Protein AF-B9TCG7-F1 (afdb_monomer_lite)

Structure (mmCIF, N/CA/C/O backbone):
data_AF-B9TCG7-F1
#
_entry.id   AF-B9TCG7-F1
#
loop_
_atom_site.group_PDB
_atom_site.id
_atom_site.type_symbol
_atom_site.label_atom_id
_atom_site.label_alt_id
_atom_site.label_comp_id
_atom_site.label_asym_id
_atom_site.label_entity_id
_atom_site.label_seq_id
_atom_site.pdbx_PDB_ins_code
_atom_site.Cartn_x
_atom_site.Cartn_y
_atom_site.Cartn_z
_atom_site.occupancy
_atom_site.B_iso_or_equiv
_atom_site.auth_seq_id
_atom_site.auth_comp_id
_atom_site.auth_asym_id
_atom_site.auth_atom_id
_atom_site.pdbx_PDB_model_num
ATOM 1 N N . MET A 1 1 ? 40.226 13.764 -25.335 1.00 36.69 1 MET A N 1
ATOM 2 C CA . MET A 1 1 ? 38.954 13.123 -24.939 1.00 36.69 1 MET A CA 1
ATOM 3 C C . MET A 1 1 ? 39.171 11.629 -25.043 1.00 36.69 1 MET A C 1
ATOM 5 O O . MET A 1 1 ? 39.605 11.192 -26.100 1.00 36.69 1 MET A O 1
ATOM 9 N N . GLY A 1 2 ? 39.036 10.888 -23.942 1.00 45.59 2 GLY A N 1
ATOM 10 C CA . GLY A 1 2 ? 39.293 9.447 -23.941 1.00 45.59 2 GLY A CA 1
ATOM 11 C C . GLY A 1 2 ? 38.311 8.751 -24.873 1.00 45.59 2 GLY A C 1
ATOM 12 O O . GLY A 1 2 ? 37.105 8.912 -24.714 1.00 45.59 2 GLY A O 1
ATOM 13 N N . ALA A 1 3 ? 38.822 8.046 -25.877 1.00 58.94 3 ALA A N 1
ATOM 14 C CA . ALA A 1 3 ? 37.986 7.180 -26.687 1.00 58.94 3 ALA A CA 1
ATOM 15 C C . ALA A 1 3 ? 37.602 5.974 -25.823 1.00 58.94 3 ALA A C 1
ATOM 17 O O . ALA A 1 3 ? 38.483 5.337 -25.252 1.00 58.94 3 ALA A O 1
ATOM 18 N N . ASP A 1 4 ? 36.319 5.614 -25.766 1.00 70.12 4 ASP A N 1
ATOM 19 C CA . ASP A 1 4 ? 35.874 4.343 -25.165 1.00 70.12 4 ASP A CA 1
ATOM 20 C C . ASP A 1 4 ? 36.193 3.144 -26.088 1.00 70.12 4 ASP A C 1
ATOM 22 O O . ASP A 1 4 ? 35.459 2.159 -26.170 1.00 70.12 4 ASP A O 1
ATOM 26 N N . ALA A 1 5 ? 37.281 3.260 -26.845 1.00 70.44 5 ALA A N 1
ATOM 27 C CA . ALA A 1 5 ? 37.768 2.292 -27.799 1.00 70.44 5 ALA A CA 1
ATOM 28 C C . ALA A 1 5 ? 39.286 2.182 -27.646 1.00 70.44 5 ALA A C 1
ATOM 30 O O . ALA A 1 5 ? 40.015 3.143 -27.892 1.00 70.44 5 ALA A O 1
ATOM 31 N N . ASP A 1 6 ? 39.751 0.995 -27.267 1.00 78.50 6 ASP A N 1
ATOM 32 C CA . ASP A 1 6 ? 41.175 0.690 -27.166 1.00 78.50 6 ASP A CA 1
ATOM 33 C C . ASP A 1 6 ? 41.650 0.120 -28.510 1.00 78.50 6 ASP A C 1
ATOM 35 O O . ASP A 1 6 ? 41.072 -0.845 -29.014 1.00 78.50 6 ASP A O 1
ATOM 39 N N . LEU A 1 7 ? 42.697 0.691 -29.111 1.00 78.25 7 LEU A N 1
ATOM 40 C CA . LEU A 1 7 ? 43.339 0.089 -30.283 1.00 78.25 7 LEU A CA 1
ATOM 41 C C . LEU A 1 7 ? 44.056 -1.196 -29.843 1.00 78.25 7 LEU A C 1
ATOM 43 O O . LEU A 1 7 ? 44.957 -1.152 -29.009 1.00 78.25 7 LEU A O 1
ATOM 47 N N . ILE A 1 8 ? 43.654 -2.336 -30.401 1.00 82.56 8 ILE A N 1
ATOM 48 C CA . ILE A 1 8 ? 44.236 -3.649 -30.103 1.00 82.56 8 ILE A CA 1
ATOM 49 C C . ILE A 1 8 ? 45.458 -3.901 -30.986 1.00 82.56 8 ILE A C 1
ATOM 51 O O . ILE A 1 8 ? 46.502 -4.329 -30.500 1.00 82.56 8 ILE A O 1
ATOM 55 N N . SER A 1 9 ? 45.321 -3.673 -32.294 1.00 80.69 9 SER A N 1
ATOM 56 C CA . SER A 1 9 ? 46.378 -3.954 -33.264 1.00 80.69 9 SER A CA 1
ATOM 57 C C . SER A 1 9 ? 46.189 -3.173 -34.558 1.00 80.69 9 SER A C 1
ATOM 59 O O . SER A 1 9 ? 45.071 -2.816 -34.939 1.00 80.69 9 SER A O 1
ATOM 61 N N . THR A 1 10 ? 47.299 -2.958 -35.254 1.00 82.69 10 THR A N 1
ATOM 62 C CA . THR A 1 10 ? 47.350 -2.399 -36.604 1.00 82.69 10 THR A CA 1
ATOM 63 C C . THR A 1 10 ? 48.025 -3.410 -37.518 1.00 82.69 10 THR A C 1
ATOM 65 O O . THR A 1 10 ? 49.128 -3.867 -37.222 1.00 82.69 10 THR A O 1
ATOM 68 N N . GLU A 1 11 ? 47.361 -3.782 -38.603 1.00 83.94 11 GLU A N 1
ATOM 69 C CA . GLU A 1 11 ? 47.900 -4.686 -39.614 1.00 83.94 11 GLU A CA 1
ATOM 70 C C . GLU A 1 11 ? 48.042 -3.914 -40.926 1.00 83.94 11 GLU A C 1
ATOM 72 O O . GLU A 1 11 ? 47.048 -3.545 -41.555 1.00 83.94 11 GLU A O 1
ATOM 77 N N . ASP A 1 12 ? 49.282 -3.653 -41.330 1.00 78.62 12 ASP A N 1
ATOM 78 C CA . ASP A 1 12 ? 49.573 -3.014 -42.608 1.00 78.62 12 ASP A CA 1
ATOM 79 C C . ASP A 1 12 ? 49.609 -4.075 -43.706 1.00 78.62 12 ASP A C 1
ATOM 81 O O . ASP A 1 12 ? 50.508 -4.914 -43.781 1.00 78.62 12 ASP A O 1
ATOM 85 N N . THR A 1 13 ? 48.611 -4.036 -44.582 1.00 74.56 13 THR A N 1
ATOM 86 C CA . THR A 1 13 ? 48.641 -4.772 -45.846 1.00 74.56 13 THR A CA 1
ATOM 87 C C . THR A 1 13 ? 49.234 -3.886 -46.937 1.00 74.56 13 THR A C 1
ATOM 89 O O . THR A 1 13 ? 49.213 -2.661 -46.844 1.00 74.56 13 THR A O 1
ATOM 92 N N . SER A 1 14 ? 49.730 -4.493 -48.016 1.00 72.75 14 SER A N 1
ATOM 93 C CA . SER A 1 14 ? 50.391 -3.800 -49.135 1.00 72.75 14 SER A CA 1
ATOM 94 C C . SER A 1 14 ? 49.559 -2.695 -49.807 1.00 72.75 14 SER A C 1
ATOM 96 O O . SER A 1 14 ? 50.115 -1.907 -50.569 1.00 72.75 14 SER A O 1
ATOM 98 N N . GLN A 1 15 ? 48.250 -2.621 -49.538 1.00 74.56 15 GLN A N 1
ATOM 99 C CA . GLN A 1 15 ? 47.359 -1.580 -50.059 1.00 74.56 15 GLN A CA 1
ATOM 100 C C . GLN A 1 15 ? 46.523 -0.848 -48.995 1.00 74.56 15 GLN A C 1
ATOM 102 O O . GLN A 1 15 ? 45.921 0.172 -49.328 1.00 74.56 15 GLN A O 1
ATOM 107 N N . GLN A 1 16 ? 46.436 -1.337 -47.750 1.00 76.88 16 GLN A N 1
ATOM 108 C CA . GLN A 1 16 ? 45.542 -0.783 -46.719 1.00 76.88 16 GLN A CA 1
ATOM 109 C C . GLN A 1 16 ? 46.068 -1.027 -45.298 1.00 76.88 16 GLN A C 1
ATOM 111 O O . GLN A 1 16 ? 46.581 -2.104 -45.002 1.00 76.88 16 GLN A O 1
ATOM 116 N N . ALA A 1 17 ? 45.844 -0.071 -44.396 1.00 74.31 17 ALA A N 1
ATOM 117 C CA . ALA A 1 17 ? 46.024 -0.271 -42.960 1.00 74.31 17 ALA A CA 1
ATOM 118 C C . ALA A 1 17 ? 44.713 -0.774 -42.341 1.00 74.31 17 ALA A C 1
ATOM 120 O O . ALA A 1 17 ? 43.673 -0.116 -42.440 1.00 74.31 17 ALA A O 1
ATOM 121 N N . ARG A 1 18 ? 44.746 -1.942 -41.697 1.00 74.62 18 ARG A N 1
ATOM 122 C CA . ARG A 1 18 ? 43.617 -2.492 -40.945 1.00 74.62 18 ARG A CA 1
ATOM 123 C C . ARG A 1 18 ? 43.795 -2.169 -39.465 1.00 74.62 18 ARG A C 1
ATOM 125 O O . ARG A 1 18 ? 44.786 -2.550 -38.850 1.00 74.62 18 ARG A O 1
ATOM 132 N N . LEU A 1 19 ? 42.813 -1.484 -38.885 1.00 75.94 19 LEU A N 1
ATOM 133 C CA . LEU A 1 19 ? 42.810 -1.088 -37.476 1.00 75.94 19 LEU A CA 1
ATOM 134 C C . LEU A 1 19 ? 41.817 -1.953 -36.694 1.00 75.94 19 LEU A C 1
ATOM 136 O O . LEU A 1 19 ? 40.651 -2.059 -37.076 1.00 75.94 19 LEU A O 1
ATOM 140 N N . HIS A 1 20 ? 42.269 -2.567 -35.603 1.00 72.81 20 HIS A N 1
ATOM 141 C CA . HIS A 1 20 ? 41.438 -3.394 -34.730 1.00 72.81 20 HIS A CA 1
ATOM 142 C C . HIS A 1 20 ? 41.177 -2.645 -33.428 1.00 72.81 20 HIS A C 1
ATOM 144 O O . HIS A 1 20 ? 42.119 -2.327 -32.708 1.00 72.81 20 HIS A O 1
ATOM 150 N N . TYR A 1 21 ? 39.910 -2.407 -33.096 1.00 74.38 21 TYR A N 1
ATOM 151 C CA . TYR A 1 21 ? 39.516 -1.702 -31.876 1.00 74.38 21 TYR A CA 1
ATOM 152 C C . TYR A 1 21 ? 38.675 -2.589 -30.958 1.00 74.38 21 TYR A C 1
ATOM 154 O O . TYR A 1 21 ? 37.801 -3.323 -31.419 1.00 74.38 21 TYR A O 1
ATOM 162 N N . HIS A 1 22 ? 38.899 -2.472 -29.650 1.00 73.06 22 HIS A N 1
ATOM 163 C CA . HIS A 1 22 ? 37.997 -2.959 -28.614 1.00 73.06 22 HIS A CA 1
ATOM 164 C C . HIS A 1 22 ? 37.128 -1.798 -28.146 1.00 73.06 22 HIS A C 1
ATOM 166 O O . HIS A 1 22 ? 37.574 -0.971 -27.354 1.00 73.06 22 HIS A O 1
ATOM 172 N N . VAL A 1 23 ? 35.885 -1.739 -28.615 1.00 73.00 23 VAL A N 1
ATOM 173 C CA . VAL A 1 23 ? 34.922 -0.741 -28.139 1.00 73.00 23 VAL A CA 1
ATOM 174 C C . VAL A 1 23 ? 34.274 -1.245 -26.854 1.00 73.00 23 VAL A C 1
ATOM 176 O O . VAL A 1 23 ? 33.732 -2.349 -26.824 1.00 73.00 23 VAL A O 1
ATOM 179 N N . LYS A 1 24 ? 34.323 -0.439 -25.796 1.00 70.12 24 LYS A N 1
ATOM 180 C CA . LYS A 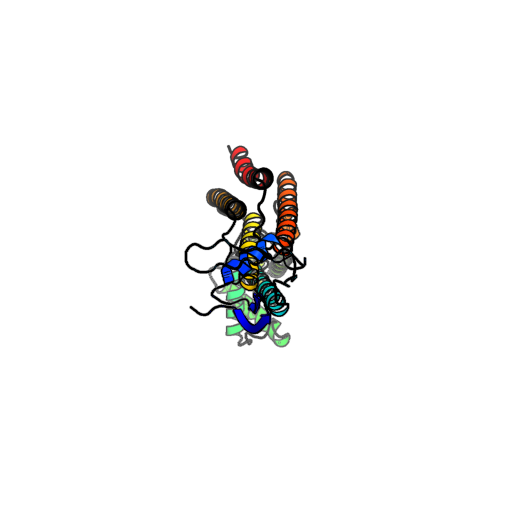1 24 ? 33.656 -0.704 -24.519 1.00 70.12 24 LYS A CA 1
ATOM 181 C C . LYS A 1 24 ? 32.566 0.338 -24.298 1.00 70.12 24 LYS A C 1
ATOM 183 O O . LYS A 1 24 ? 32.634 1.448 -24.817 1.00 70.12 24 LYS A O 1
ATOM 188 N N . ALA A 1 25 ? 31.552 -0.014 -23.517 1.00 69.25 25 ALA A N 1
ATOM 189 C CA . ALA A 1 25 ? 30.632 0.989 -23.002 1.00 69.25 25 ALA A CA 1
ATOM 190 C C . ALA A 1 25 ? 31.359 1.825 -21.944 1.00 69.25 25 ALA A C 1
ATOM 192 O O . ALA A 1 25 ? 31.769 1.299 -20.910 1.00 69.25 25 ALA A O 1
ATOM 193 N N . GLY A 1 26 ? 31.534 3.111 -22.227 1.00 68.94 26 GLY A N 1
ATOM 194 C CA . GLY A 1 26 ? 32.122 4.081 -21.313 1.00 68.94 26 GLY A CA 1
ATOM 195 C C . GLY A 1 26 ? 31.370 5.414 -21.348 1.00 68.94 26 GLY A C 1
ATOM 196 O O . GLY A 1 26 ? 30.364 5.539 -22.054 1.00 68.94 26 GLY A O 1
ATOM 197 N N . PRO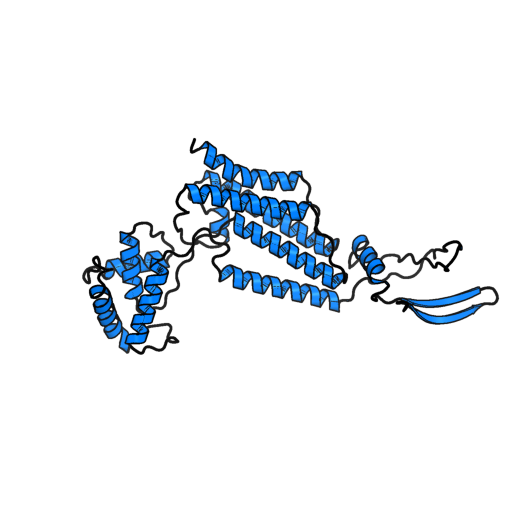 A 1 27 ? 31.820 6.416 -20.575 1.00 71.00 27 PRO A N 1
ATOM 198 C CA . PRO A 1 27 ? 31.113 7.689 -20.437 1.00 71.00 27 PRO A CA 1
ATOM 199 C C . PRO A 1 27 ? 30.954 8.465 -21.754 1.00 71.00 27 PRO A C 1
ATOM 201 O O . PRO A 1 27 ? 29.988 9.204 -21.917 1.00 71.00 27 PRO A O 1
ATOM 204 N N . SER A 1 28 ? 31.877 8.300 -22.707 1.00 70.31 28 SER A N 1
ATOM 205 C CA . SER A 1 28 ? 31.887 9.046 -23.977 1.00 70.31 28 SER A CA 1
ATOM 206 C C . SER A 1 28 ? 30.988 8.417 -25.054 1.00 70.31 28 SER A C 1
ATOM 208 O O . SER A 1 28 ? 30.591 9.084 -26.005 1.00 70.31 28 SER A O 1
ATOM 210 N N . SER A 1 29 ? 30.660 7.133 -24.912 1.00 70.12 29 SER A N 1
ATOM 211 C CA . SER A 1 29 ? 29.861 6.313 -25.833 1.00 70.12 29 SER A CA 1
ATOM 212 C C . SER A 1 29 ? 28.496 5.934 -25.256 1.00 70.12 29 SER A C 1
ATOM 214 O O . SER A 1 29 ? 27.691 5.290 -25.929 1.00 70.12 29 SER A O 1
ATOM 216 N N . GLN A 1 30 ? 28.210 6.351 -24.022 1.00 69.12 30 GLN A N 1
ATOM 217 C CA . GLN A 1 30 ? 27.019 5.986 -23.262 1.00 69.12 30 GLN A CA 1
ATOM 218 C C . GLN A 1 30 ? 25.712 6.228 -24.031 1.00 69.12 30 GLN A C 1
ATOM 220 O O . GLN A 1 30 ? 24.867 5.339 -24.107 1.00 69.12 30 GLN A O 1
ATOM 225 N N . THR A 1 31 ? 25.567 7.390 -24.671 1.00 67.50 31 THR A N 1
ATOM 226 C CA . THR A 1 31 ? 24.372 7.746 -25.455 1.00 67.50 31 THR A CA 1
ATOM 227 C C . THR A 1 31 ? 24.184 6.851 -26.683 1.00 67.50 31 THR A C 1
ATOM 229 O O . THR A 1 31 ? 23.056 6.503 -27.037 1.00 67.50 31 THR A O 1
ATOM 232 N N . LEU A 1 32 ? 25.282 6.446 -27.330 1.00 70.31 32 LEU A N 1
ATOM 233 C CA . LEU A 1 32 ? 25.243 5.542 -28.480 1.00 70.31 32 LEU A CA 1
ATOM 234 C C . LEU A 1 32 ? 24.777 4.149 -28.052 1.00 70.31 32 LEU A C 1
ATOM 236 O O . LEU A 1 32 ? 23.898 3.569 -28.689 1.00 70.31 32 LEU A O 1
ATOM 240 N N . TRP A 1 33 ? 25.302 3.652 -26.932 1.00 71.75 33 TRP A N 1
ATOM 241 C CA . TRP A 1 33 ? 24.861 2.387 -26.359 1.00 71.75 33 TRP A CA 1
ATOM 242 C C . TRP A 1 33 ? 23.389 2.450 -25.938 1.00 71.75 33 TRP A C 1
ATOM 244 O O . TRP A 1 33 ? 22.617 1.600 -26.374 1.00 71.75 33 TRP A O 1
ATOM 254 N N . ALA A 1 34 ? 22.967 3.493 -25.209 1.00 69.06 34 ALA A N 1
ATOM 255 C CA . ALA A 1 34 ? 21.569 3.749 -24.827 1.00 69.06 34 ALA A CA 1
ATOM 256 C C . ALA A 1 34 ? 20.594 3.665 -26.021 1.00 69.06 34 ALA A C 1
ATOM 258 O O . ALA A 1 34 ? 19.529 3.055 -25.917 1.00 69.06 34 ALA A O 1
ATOM 259 N N . SER A 1 35 ? 20.975 4.233 -27.170 1.00 70.62 35 SER A N 1
ATOM 260 C CA . SER A 1 35 ? 20.188 4.190 -28.411 1.00 70.62 35 SER A CA 1
ATOM 261 C C . SER A 1 35 ? 20.040 2.772 -28.985 1.00 70.62 35 SER A C 1
ATOM 263 O O . SER A 1 35 ? 18.944 2.367 -29.388 1.00 70.62 35 SER A O 1
ATOM 265 N N . LEU A 1 36 ? 21.121 1.984 -28.971 1.00 71.25 36 LEU A N 1
ATOM 266 C CA . LEU A 1 36 ? 21.101 0.589 -29.421 1.00 71.25 36 LEU A CA 1
ATOM 267 C C . LEU A 1 36 ? 20.203 -0.274 -28.532 1.00 71.25 36 LEU A C 1
ATOM 269 O O . LEU A 1 36 ? 19.369 -1.013 -29.047 1.00 71.25 36 LEU A O 1
ATOM 273 N N . TYR A 1 37 ? 20.300 -0.141 -27.206 1.00 70.88 37 TYR A N 1
ATOM 274 C CA . TYR A 1 37 ? 19.445 -0.932 -26.318 1.00 70.88 37 TYR A CA 1
ATOM 275 C C . TYR A 1 37 ? 17.947 -0.635 -26.533 1.00 70.88 37 TYR A C 1
ATOM 277 O O . TYR A 1 37 ? 17.141 -1.563 -26.537 1.00 70.88 37 TYR A O 1
ATOM 285 N N . ARG A 1 38 ? 17.566 0.635 -26.756 1.00 67.81 38 ARG A N 1
ATOM 286 C CA . ARG A 1 38 ? 16.160 1.031 -26.990 1.00 67.81 38 ARG A CA 1
ATOM 287 C C . ARG A 1 38 ? 15.571 0.458 -28.276 1.00 67.81 38 ARG A C 1
ATOM 289 O O . ARG A 1 38 ? 14.370 0.228 -28.342 1.00 67.81 38 ARG A O 1
ATOM 296 N N . THR A 1 39 ? 16.390 0.291 -29.310 1.00 69.12 39 THR A N 1
ATOM 297 C CA . THR A 1 39 ? 15.925 -0.165 -30.630 1.00 69.12 39 THR A CA 1
ATOM 298 C C . THR A 1 39 ? 15.866 -1.685 -30.732 1.00 69.12 39 THR A C 1
ATOM 300 O O . THR A 1 39 ? 15.008 -2.218 -31.432 1.00 69.12 39 THR A O 1
ATOM 303 N N . VAL A 1 40 ? 16.751 -2.376 -30.016 1.00 65.88 40 VAL A N 1
ATOM 304 C CA . VAL A 1 40 ? 16.995 -3.814 -30.183 1.00 65.88 40 VAL A CA 1
ATOM 305 C C . VAL A 1 40 ? 16.451 -4.665 -29.027 1.00 65.88 40 VAL A C 1
ATOM 307 O O . VAL A 1 40 ? 16.058 -5.819 -29.229 1.00 65.88 40 VAL A O 1
ATOM 310 N N . GLY A 1 41 ? 16.413 -4.113 -27.811 1.00 64.75 41 GLY A N 1
ATOM 311 C CA . GLY A 1 41 ? 16.163 -4.867 -26.581 1.00 64.75 41 GLY A CA 1
ATOM 312 C C . GLY A 1 41 ? 17.391 -5.654 -26.091 1.00 64.75 41 GLY A C 1
ATOM 313 O O . GLY A 1 41 ? 18.482 -5.557 -26.646 1.00 64.75 41 GLY A O 1
ATOM 314 N N . LEU A 1 42 ? 17.226 -6.435 -25.013 1.00 64.62 42 LEU A N 1
ATOM 315 C CA . LEU A 1 42 ? 18.343 -7.112 -24.319 1.00 64.62 42 LEU A CA 1
ATOM 316 C C . LEU A 1 42 ? 18.781 -8.449 -24.927 1.00 64.62 42 LEU A C 1
ATOM 318 O O . LEU A 1 42 ? 19.898 -8.896 -24.688 1.00 64.62 42 LEU A O 1
ATOM 322 N N . VAL A 1 43 ? 17.874 -9.141 -25.617 1.00 59.34 43 VAL A N 1
ATOM 323 C CA . VAL A 1 43 ? 18.008 -10.592 -25.852 1.00 59.34 43 VAL A CA 1
ATOM 324 C C . VAL A 1 43 ? 18.318 -10.922 -27.310 1.00 59.34 43 VAL A C 1
ATOM 326 O O . VAL A 1 43 ? 18.847 -11.993 -27.602 1.00 59.34 43 VAL A O 1
ATOM 329 N N . LYS A 1 44 ? 17.995 -10.022 -28.243 1.00 62.97 44 LYS A N 1
ATOM 330 C CA . LYS A 1 44 ? 18.187 -10.270 -29.672 1.00 62.97 44 LYS A CA 1
ATOM 331 C C . LYS A 1 44 ? 19.579 -9.800 -30.097 1.00 62.97 44 LYS A C 1
ATOM 333 O O . LYS A 1 44 ? 19.880 -8.620 -29.937 1.00 62.97 44 LYS A O 1
ATOM 338 N N . PRO A 1 45 ? 20.429 -10.690 -30.638 1.00 62.81 45 PRO A N 1
ATOM 339 C CA . PRO A 1 45 ? 21.661 -10.267 -31.282 1.00 62.81 45 PRO A CA 1
ATOM 340 C C . PRO A 1 45 ? 21.305 -9.385 -32.479 1.00 62.81 45 PRO A C 1
ATOM 342 O O . PRO A 1 45 ? 20.549 -9.819 -33.346 1.00 62.81 45 PRO A O 1
ATOM 345 N N . GLU A 1 46 ? 21.858 -8.179 -32.539 1.00 62.72 46 GLU A N 1
ATOM 346 C CA . GLU A 1 46 ? 21.670 -7.285 -33.682 1.00 62.72 46 GLU A CA 1
ATOM 347 C C . GLU A 1 46 ? 22.980 -6.934 -34.357 1.00 62.72 46 GLU A C 1
ATOM 349 O O . GLU A 1 46 ? 24.052 -6.907 -33.741 1.00 62.72 46 GLU A O 1
ATOM 354 N N . ALA A 1 47 ? 22.867 -6.667 -35.655 1.00 63.47 47 ALA A N 1
ATOM 355 C CA . ALA A 1 47 ? 23.993 -6.257 -36.468 1.00 63.47 47 ALA A CA 1
ATOM 356 C C . ALA A 1 47 ? 24.390 -4.826 -36.094 1.00 63.47 47 ALA A C 1
ATOM 358 O O . ALA A 1 47 ? 23.712 -3.858 -36.448 1.00 63.47 47 ALA A O 1
ATOM 359 N N . LEU A 1 48 ? 25.518 -4.680 -35.398 1.00 63.41 48 LEU A N 1
ATOM 360 C CA . LEU A 1 48 ? 26.057 -3.364 -35.095 1.00 63.41 48 LEU A CA 1
ATOM 361 C C . LEU A 1 48 ? 26.623 -2.741 -36.376 1.00 63.41 48 LEU A C 1
ATOM 363 O O . LEU A 1 48 ? 27.622 -3.209 -36.927 1.00 63.41 48 LEU A O 1
ATOM 367 N N . ARG A 1 49 ? 26.006 -1.650 -36.837 1.00 63.03 49 ARG A N 1
ATOM 368 C CA . ARG A 1 49 ? 26.556 -0.828 -37.920 1.00 63.03 49 ARG A CA 1
ATOM 369 C C . ARG A 1 49 ? 27.488 0.214 -37.323 1.00 63.03 49 ARG A C 1
ATOM 371 O O . ARG A 1 49 ? 27.036 1.202 -36.753 1.00 63.03 49 ARG A O 1
ATOM 378 N N . VAL A 1 50 ? 28.789 -0.014 -37.455 1.00 60.88 50 VAL A N 1
ATOM 379 C CA . VAL A 1 50 ? 29.813 0.950 -37.046 1.00 60.88 50 VAL A CA 1
ATOM 380 C C . VAL A 1 50 ? 30.236 1.759 -38.269 1.00 60.88 50 VAL A C 1
ATOM 382 O O . VAL A 1 50 ? 30.568 1.193 -39.312 1.00 60.88 50 VAL A O 1
ATOM 385 N N . GLY A 1 51 ? 30.195 3.084 -38.144 1.00 58.16 51 GLY A N 1
ATOM 386 C CA . GLY A 1 51 ? 30.780 4.012 -39.106 1.00 58.16 51 GLY A CA 1
ATOM 387 C C . GLY A 1 51 ? 32.057 4.609 -38.531 1.00 58.16 51 GLY A C 1
ATOM 388 O O . GLY A 1 51 ? 32.094 4.962 -37.353 1.00 58.16 51 GLY A O 1
ATOM 389 N N . LEU A 1 52 ? 33.096 4.724 -39.355 1.00 59.84 52 LEU A N 1
ATOM 390 C CA . LEU A 1 52 ? 34.305 5.469 -39.009 1.00 59.84 52 LEU A CA 1
ATOM 391 C C . LEU A 1 52 ? 34.244 6.830 -39.703 1.00 59.84 52 LEU A C 1
ATOM 393 O O . LEU A 1 52 ? 34.037 6.906 -40.917 1.00 59.84 52 LEU A O 1
ATOM 397 N N . GLY A 1 53 ? 34.388 7.895 -38.920 1.00 55.88 53 GLY A N 1
ATOM 398 C CA . GLY A 1 53 ? 34.531 9.261 -39.409 1.00 55.88 53 GLY A CA 1
ATOM 399 C C . GLY A 1 53 ? 35.897 9.804 -39.010 1.00 55.88 53 GLY A C 1
ATOM 400 O O . GLY A 1 53 ? 36.315 9.627 -37.867 1.00 55.88 53 GLY A O 1
ATOM 401 N N . TRP A 1 54 ? 36.587 10.455 -39.944 1.00 58.97 54 TRP A N 1
ATOM 402 C CA . TRP A 1 54 ? 37.772 11.256 -39.646 1.00 58.97 54 TRP A CA 1
ATOM 403 C C . TRP A 1 54 ? 37.346 12.712 -39.509 1.00 58.97 54 TRP A C 1
ATOM 405 O O . TRP A 1 54 ? 36.524 13.195 -40.291 1.00 58.97 54 TRP A O 1
ATOM 415 N N . ASP A 1 55 ? 37.874 13.391 -38.494 1.00 50.47 55 ASP A N 1
ATOM 416 C CA . ASP A 1 55 ? 37.569 14.797 -38.268 1.00 50.47 55 ASP A CA 1
ATOM 417 C C . ASP A 1 55 ? 38.058 15.639 -39.462 1.00 50.47 55 ASP A C 1
ATOM 419 O O . ASP A 1 55 ? 39.177 15.462 -39.946 1.00 50.47 55 ASP A O 1
ATOM 423 N N . ALA A 1 56 ? 37.173 16.527 -39.916 1.00 46.03 56 ALA A N 1
ATOM 424 C CA . ALA A 1 56 ? 37.218 17.369 -41.113 1.00 46.03 56 ALA A CA 1
ATOM 425 C C . ALA A 1 56 ? 37.010 16.685 -42.498 1.00 46.03 56 ALA A C 1
ATOM 427 O O . ALA A 1 56 ? 37.935 16.232 -43.165 1.00 46.03 56 ALA A O 1
ATOM 428 N N . ILE A 1 57 ? 35.772 16.797 -43.012 1.00 47.62 57 ILE A N 1
ATOM 429 C CA . ILE A 1 57 ? 35.402 16.868 -44.453 1.00 47.62 57 ILE A CA 1
ATOM 430 C C . ILE A 1 57 ? 35.404 15.530 -45.250 1.00 47.62 57 ILE A C 1
ATOM 432 O O . ILE A 1 57 ? 35.060 15.508 -46.430 1.00 47.62 57 ILE A O 1
ATOM 436 N N . GLY A 1 58 ? 35.694 14.381 -44.634 1.00 47.09 58 GLY A N 1
ATOM 437 C CA . GLY A 1 58 ? 35.742 13.080 -45.331 1.00 47.09 58 GLY A CA 1
ATOM 438 C C . GLY A 1 58 ? 34.418 12.296 -45.415 1.00 47.09 58 GLY A C 1
ATOM 439 O O . GLY A 1 58 ? 33.585 12.362 -44.513 1.00 47.09 58 GLY A O 1
ATOM 440 N N . GLN A 1 59 ? 34.253 11.500 -46.485 1.00 47.62 59 GLN A N 1
ATOM 441 C CA . GLN A 1 59 ? 33.157 10.529 -46.645 1.00 47.62 59 GLN A CA 1
ATOM 442 C C . GLN A 1 59 ? 33.152 9.501 -45.500 1.00 47.62 59 GLN A C 1
ATOM 444 O O . GLN A 1 59 ? 34.180 8.904 -45.183 1.00 47.62 59 GLN A O 1
ATOM 449 N N . THR A 1 60 ? 31.982 9.260 -44.908 1.00 49.62 60 THR A N 1
ATOM 450 C CA . THR A 1 60 ? 31.768 8.188 -43.932 1.00 49.62 60 THR A CA 1
ATOM 451 C C . THR A 1 60 ? 31.762 6.833 -44.637 1.00 49.62 60 THR A C 1
ATOM 453 O O . THR A 1 60 ? 30.971 6.596 -45.549 1.00 49.62 60 THR A O 1
ATOM 456 N N . SER A 1 61 ? 32.637 5.919 -44.214 1.00 52.34 61 SER A N 1
ATOM 457 C CA . SER A 1 61 ? 32.620 4.533 -44.692 1.00 52.34 61 SER A CA 1
ATOM 458 C C . SER A 1 61 ? 31.850 3.659 -43.704 1.00 52.34 61 SER A C 1
ATOM 460 O O . SER A 1 61 ? 32.061 3.743 -42.491 1.00 52.34 61 SER A O 1
ATOM 462 N N . THR A 1 62 ? 30.930 2.840 -44.216 1.00 52.44 62 THR A N 1
ATOM 463 C CA . THR A 1 62 ? 30.148 1.882 -43.419 1.00 52.44 62 THR A CA 1
ATOM 464 C C . THR A 1 62 ? 30.626 0.467 -43.726 1.00 52.44 62 THR A C 1
ATOM 466 O O . THR A 1 62 ? 30.741 0.082 -44.888 1.00 52.44 62 THR A O 1
ATOM 469 N N . ALA A 1 63 ? 30.928 -0.318 -42.690 1.00 50.16 63 ALA A N 1
ATOM 470 C CA . ALA A 1 63 ? 31.260 -1.729 -42.869 1.00 50.16 63 ALA A CA 1
ATOM 471 C C . ALA A 1 63 ? 29.965 -2.542 -43.120 1.00 50.16 63 ALA A C 1
ATOM 473 O O . ALA A 1 63 ? 29.014 -2.382 -42.351 1.00 50.16 63 ALA A O 1
ATOM 474 N N . PRO A 1 64 ? 29.888 -3.420 -44.145 1.00 47.31 64 PRO A N 1
ATOM 475 C CA . PRO A 1 64 ? 28.629 -4.083 -44.517 1.00 47.31 64 PRO A CA 1
ATOM 476 C C . PRO A 1 64 ? 28.165 -5.190 -43.556 1.00 47.31 64 PRO A C 1
ATOM 478 O O . PRO A 1 64 ? 26.992 -5.554 -43.572 1.00 47.31 64 PRO A O 1
ATOM 481 N N . SER A 1 65 ? 29.057 -5.762 -42.743 1.00 53.88 65 SER A N 1
ATOM 482 C CA . SER A 1 65 ? 28.750 -6.926 -41.897 1.00 53.88 65 SER A CA 1
ATOM 483 C C . SER A 1 65 ? 29.855 -7.180 -40.870 1.00 53.88 65 SER A C 1
ATOM 485 O O . SER A 1 65 ? 31.027 -7.037 -41.219 1.00 53.88 65 SER A O 1
ATOM 487 N N . GLY A 1 66 ? 29.528 -7.642 -39.656 1.00 53.94 66 GLY A N 1
ATOM 488 C CA . GLY A 1 66 ? 30.572 -8.168 -38.769 1.00 53.94 66 GLY A CA 1
ATOM 489 C C . GLY A 1 66 ? 30.130 -8.626 -37.378 1.00 53.94 66 GLY A C 1
ATOM 490 O O . GLY A 1 66 ? 29.869 -9.812 -37.216 1.00 53.94 66 GLY A O 1
ATOM 491 N N . PRO A 1 67 ? 30.096 -7.767 -36.346 1.00 52.81 67 PRO A N 1
ATOM 492 C CA . PRO A 1 67 ? 29.874 -8.245 -34.985 1.00 52.81 67 PRO A CA 1
ATOM 493 C C . PRO A 1 67 ? 28.422 -8.075 -34.520 1.00 52.81 67 PRO A C 1
ATOM 495 O O . PRO A 1 67 ? 27.843 -6.990 -34.588 1.00 52.81 67 PRO A O 1
ATOM 498 N N . THR A 1 68 ? 27.849 -9.150 -33.980 1.00 49.41 68 THR A N 1
ATOM 499 C CA . THR A 1 68 ? 26.697 -9.068 -33.077 1.00 49.41 68 THR A CA 1
ATOM 500 C C . THR A 1 68 ? 27.199 -8.641 -31.704 1.00 49.41 68 THR A C 1
ATOM 502 O O . THR A 1 68 ? 28.069 -9.310 -31.144 1.00 49.41 68 THR A O 1
ATOM 505 N N . VAL A 1 69 ? 26.680 -7.549 -31.149 1.00 50.22 69 VAL A N 1
ATOM 506 C CA . VAL A 1 69 ? 27.078 -7.094 -29.810 1.00 50.22 69 VAL A CA 1
ATOM 507 C C . VAL A 1 69 ? 26.011 -7.469 -28.792 1.00 50.22 69 VAL A C 1
ATOM 509 O O . VAL A 1 69 ? 24.836 -7.167 -28.977 1.00 50.22 69 VAL A O 1
ATOM 512 N N . SER A 1 70 ? 26.429 -8.117 -27.700 1.00 50.66 70 SER A N 1
ATOM 513 C CA . SER A 1 70 ? 25.582 -8.293 -26.520 1.00 50.66 70 SER A CA 1
ATOM 514 C C . SER A 1 70 ? 25.536 -6.974 -25.765 1.00 50.66 70 SER A C 1
ATOM 516 O O . SER A 1 70 ? 26.424 -6.646 -24.977 1.00 50.66 70 SER A O 1
ATOM 518 N N . VAL A 1 71 ? 24.494 -6.206 -26.039 1.00 54.09 71 VAL A N 1
ATOM 519 C CA . VAL A 1 71 ? 24.191 -4.932 -25.396 1.00 54.09 71 VAL A CA 1
ATOM 520 C C . VAL A 1 71 ? 23.579 -5.241 -24.026 1.00 54.09 71 VAL A C 1
ATOM 522 O O . VAL A 1 71 ? 22.400 -5.029 -23.825 1.00 54.09 71 VAL A O 1
ATOM 525 N N . THR A 1 72 ? 24.302 -5.848 -23.083 1.00 60.00 72 THR A N 1
ATOM 526 C CA . THR A 1 72 ? 24.015 -5.825 -21.624 1.00 60.00 72 THR A CA 1
ATOM 527 C C . THR A 1 72 ? 24.892 -6.828 -20.900 1.00 60.00 72 THR A C 1
ATOM 529 O O . THR A 1 72 ? 25.110 -7.949 -21.358 1.00 60.00 72 THR A O 1
ATOM 532 N N . ASN A 1 73 ? 25.361 -6.426 -19.721 1.00 68.62 73 ASN A N 1
ATOM 533 C CA . ASN A 1 73 ? 26.011 -7.313 -18.771 1.00 68.62 73 ASN A CA 1
ATOM 534 C C . ASN A 1 73 ? 24.952 -7.970 -17.867 1.00 68.62 73 ASN A C 1
ATOM 536 O O . ASN A 1 73 ? 24.201 -7.261 -17.194 1.00 68.62 73 ASN A O 1
ATOM 540 N N . TYR A 1 74 ? 24.932 -9.306 -17.797 1.00 74.81 74 TYR A N 1
ATOM 541 C CA . TYR A 1 74 ? 24.074 -10.075 -16.882 1.00 74.81 74 TYR A CA 1
ATOM 542 C C . TYR A 1 74 ? 24.134 -9.565 -15.438 1.00 74.81 74 TYR A C 1
ATOM 544 O O . TYR A 1 74 ? 23.118 -9.548 -14.749 1.00 74.81 74 TYR A O 1
ATOM 552 N N . PHE A 1 75 ? 25.301 -9.090 -14.998 1.00 77.69 75 PHE A N 1
ATOM 553 C CA . PHE A 1 75 ? 25.466 -8.488 -13.681 1.00 77.69 75 PHE A CA 1
ATOM 554 C C . PHE A 1 75 ? 24.597 -7.236 -13.494 1.00 77.69 75 PHE A C 1
ATOM 556 O O . PHE A 1 75 ? 23.891 -7.134 -12.494 1.00 77.69 75 PHE A O 1
ATOM 563 N N . SER A 1 76 ? 24.584 -6.320 -14.472 1.00 77.06 76 SER A N 1
ATOM 564 C CA . SER A 1 76 ? 23.766 -5.098 -14.404 1.00 77.06 76 SER A CA 1
ATOM 565 C C . SER A 1 76 ? 22.273 -5.431 -14.369 1.00 77.06 76 SER A C 1
ATOM 567 O O . SER A 1 76 ? 21.528 -4.875 -13.565 1.00 77.06 76 SER A O 1
ATOM 569 N N . LEU A 1 77 ? 21.845 -6.418 -15.162 1.00 82.44 77 LEU A N 1
ATOM 570 C CA . LEU A 1 77 ? 20.459 -6.885 -15.167 1.00 82.44 77 LEU A CA 1
ATOM 571 C C . LEU A 1 77 ? 20.044 -7.480 -13.810 1.00 82.44 77 LEU A C 1
ATOM 573 O O . LEU A 1 77 ? 18.976 -7.152 -13.294 1.00 82.44 77 LEU A O 1
ATOM 577 N N . ILE A 1 78 ? 20.892 -8.320 -13.208 1.00 86.75 78 ILE A N 1
ATOM 578 C CA . ILE A 1 78 ? 20.643 -8.900 -11.880 1.00 86.75 78 ILE A CA 1
ATOM 579 C C . ILE A 1 78 ? 20.569 -7.796 -10.820 1.00 86.75 78 ILE A C 1
ATOM 581 O O . ILE A 1 78 ? 19.647 -7.798 -10.004 1.00 86.75 78 ILE A O 1
ATOM 585 N N . CYS A 1 79 ? 21.489 -6.828 -10.852 1.00 87.88 79 CYS A N 1
ATOM 586 C CA . CYS A 1 79 ? 21.459 -5.673 -9.956 1.00 87.88 79 CYS A CA 1
ATOM 587 C C . CYS A 1 79 ? 20.177 -4.848 -10.127 1.00 87.88 79 CYS A C 1
ATOM 589 O O . CYS A 1 79 ? 19.550 -4.499 -9.128 1.00 87.88 79 CYS A O 1
ATOM 591 N N . ALA A 1 80 ? 19.753 -4.578 -11.365 1.00 88.12 80 ALA A N 1
ATOM 592 C CA . ALA A 1 80 ? 18.528 -3.836 -11.651 1.00 88.12 80 ALA A CA 1
ATOM 593 C C . ALA A 1 80 ? 17.292 -4.543 -11.075 1.00 88.12 80 ALA A C 1
ATOM 595 O O . ALA A 1 80 ? 16.497 -3.926 -10.365 1.00 88.12 80 ALA A O 1
ATOM 596 N N . ILE A 1 81 ? 17.163 -5.853 -11.312 1.00 90.88 81 ILE A N 1
ATOM 597 C CA . ILE A 1 81 ? 16.065 -6.668 -10.775 1.00 90.88 81 ILE A CA 1
ATOM 598 C C . ILE A 1 81 ? 16.100 -6.678 -9.246 1.00 90.88 81 ILE A C 1
ATOM 600 O O . ILE A 1 81 ? 15.067 -6.482 -8.608 1.00 90.88 81 ILE A O 1
ATOM 604 N N . PHE A 1 82 ? 17.278 -6.862 -8.646 1.00 93.62 82 PHE A N 1
ATOM 605 C CA . PHE A 1 82 ? 17.433 -6.864 -7.194 1.00 93.62 82 PHE A CA 1
ATOM 606 C C . PHE A 1 82 ? 16.970 -5.542 -6.569 1.00 93.62 82 PHE A C 1
ATOM 608 O O . PHE A 1 82 ? 16.174 -5.553 -5.630 1.00 93.62 82 PHE A O 1
ATOM 615 N N . VAL A 1 83 ? 17.403 -4.402 -7.118 1.00 94.12 83 VAL A N 1
ATOM 616 C CA . VAL A 1 83 ? 16.986 -3.077 -6.635 1.00 94.12 83 VAL A CA 1
ATOM 617 C C . VAL A 1 83 ? 15.473 -2.900 -6.763 1.00 94.12 83 VAL A C 1
ATOM 619 O O . VAL A 1 83 ? 14.832 -2.451 -5.813 1.00 94.12 83 VAL A O 1
ATOM 622 N N . VAL A 1 84 ? 14.877 -3.304 -7.889 1.00 94.06 84 VAL A N 1
ATOM 623 C CA . VAL A 1 84 ? 13.419 -3.260 -8.079 1.00 94.06 84 VAL A CA 1
ATOM 624 C C . VAL A 1 84 ? 12.692 -4.106 -7.030 1.00 94.06 84 VAL A C 1
ATOM 626 O O . VAL A 1 84 ? 11.740 -3.623 -6.420 1.00 94.06 84 VAL A O 1
ATOM 629 N N . VAL A 1 85 ? 13.151 -5.332 -6.764 1.00 94.19 85 VAL A N 1
ATOM 630 C CA . VAL A 1 85 ? 12.553 -6.216 -5.749 1.00 94.19 85 VAL A CA 1
ATOM 631 C C . VAL A 1 85 ? 12.647 -5.602 -4.352 1.00 94.19 85 VAL A C 1
ATOM 633 O O . VAL A 1 85 ? 11.665 -5.629 -3.611 1.00 94.19 85 VAL A O 1
ATOM 636 N N . VAL A 1 86 ? 13.784 -4.998 -3.997 1.00 95.50 86 VAL A N 1
ATOM 637 C CA . VAL A 1 86 ? 13.954 -4.303 -2.711 1.00 95.50 86 VAL A CA 1
ATOM 638 C C . VAL A 1 86 ? 12.994 -3.118 -2.592 1.00 95.50 86 VAL A C 1
ATOM 640 O O . VAL A 1 86 ? 12.351 -2.960 -1.554 1.00 95.50 86 VAL A O 1
ATOM 643 N N . LEU A 1 87 ? 12.845 -2.310 -3.645 1.00 93.94 87 LEU A N 1
ATOM 644 C CA . LEU A 1 87 ? 11.901 -1.189 -3.655 1.00 93.94 87 LEU A CA 1
ATOM 645 C C . LEU A 1 87 ? 10.454 -1.662 -3.484 1.00 93.94 87 LEU A C 1
ATOM 647 O O . LEU A 1 87 ? 9.731 -1.114 -2.652 1.00 93.94 87 LEU A O 1
ATOM 651 N N . LEU A 1 88 ? 10.051 -2.711 -4.206 1.00 93.06 88 LEU A N 1
ATOM 652 C CA . LEU A 1 88 ? 8.719 -3.306 -4.074 1.00 93.06 88 LEU A CA 1
ATOM 653 C C . LEU A 1 88 ? 8.491 -3.875 -2.672 1.00 93.06 88 LEU A C 1
ATOM 655 O O . LEU A 1 88 ? 7.429 -3.665 -2.093 1.00 93.06 88 LEU A O 1
ATOM 659 N N . TYR A 1 89 ? 9.487 -4.543 -2.094 1.00 92.25 89 TYR A N 1
ATOM 660 C CA . TYR A 1 89 ? 9.416 -5.065 -0.731 1.00 92.25 89 TYR A CA 1
ATOM 661 C C . TYR A 1 89 ? 9.235 -3.947 0.304 1.00 92.25 89 TYR A C 1
ATOM 663 O O . TYR A 1 89 ? 8.347 -4.025 1.155 1.00 92.25 89 TYR A O 1
ATOM 671 N N . ILE A 1 90 ? 10.023 -2.870 0.203 1.00 90.81 90 ILE A N 1
ATOM 672 C CA . ILE A 1 90 ? 9.890 -1.693 1.074 1.00 90.81 90 ILE A CA 1
ATOM 673 C C . ILE A 1 90 ? 8.501 -1.074 0.913 1.00 90.81 90 ILE A C 1
ATOM 675 O O . ILE A 1 90 ? 7.851 -0.772 1.916 1.00 90.81 90 ILE A O 1
ATOM 679 N N . TRP A 1 91 ? 8.033 -0.908 -0.325 1.00 89.75 91 TRP A N 1
ATOM 680 C CA . TRP A 1 91 ? 6.719 -0.347 -0.620 1.00 89.75 91 TRP A CA 1
ATOM 681 C C . TRP A 1 91 ? 5.585 -1.206 -0.056 1.00 89.75 91 TRP A C 1
ATOM 683 O O . TRP A 1 91 ? 4.694 -0.669 0.596 1.00 89.75 91 TRP A O 1
ATOM 693 N N . LEU A 1 92 ? 5.643 -2.532 -0.206 1.00 87.88 92 LEU A N 1
ATOM 694 C CA . LEU A 1 92 ? 4.638 -3.449 0.337 1.00 87.88 92 LEU A CA 1
ATOM 695 C C . LEU A 1 92 ? 4.611 -3.421 1.868 1.00 87.88 92 LEU A C 1
ATOM 697 O O . LEU A 1 92 ? 3.537 -3.327 2.463 1.00 87.88 92 LEU A O 1
ATOM 701 N N . ILE A 1 93 ? 5.771 -3.443 2.531 1.00 86.12 93 ILE A N 1
ATOM 702 C CA . ILE A 1 93 ? 5.830 -3.419 4.000 1.00 86.12 93 ILE A CA 1
ATOM 703 C C . ILE A 1 93 ? 5.378 -2.074 4.546 1.00 86.12 93 ILE A C 1
ATOM 705 O O . ILE A 1 93 ? 4.533 -2.015 5.434 1.00 86.12 93 ILE A O 1
ATOM 709 N N . ARG A 1 94 ? 5.929 -0.974 4.031 1.00 85.31 94 ARG A N 1
ATOM 710 C CA . ARG A 1 94 ? 5.579 0.361 4.522 1.00 85.31 94 ARG A CA 1
ATOM 711 C C . ARG A 1 94 ? 4.152 0.733 4.144 1.00 85.31 94 ARG A C 1
ATOM 713 O O . ARG A 1 94 ? 3.456 1.310 4.969 1.00 85.31 94 ARG A O 1
ATOM 720 N N . GLY A 1 95 ? 3.702 0.346 2.956 1.00 79.75 95 GLY A N 1
ATOM 721 C CA . GLY A 1 95 ? 2.342 0.550 2.472 1.00 79.75 95 GLY A CA 1
ATOM 722 C C . GLY A 1 95 ? 1.290 -0.228 3.258 1.00 79.75 95 GLY A C 1
ATOM 723 O O . GLY A 1 95 ? 0.236 0.321 3.552 1.00 79.75 95 GLY A O 1
ATOM 724 N N . SER A 1 96 ? 1.578 -1.476 3.645 1.00 74.12 96 SER A N 1
ATOM 725 C CA . SER A 1 96 ? 0.681 -2.277 4.496 1.00 74.12 96 SER A CA 1
ATOM 726 C C . SER A 1 96 ? 0.714 -1.850 5.965 1.00 74.12 96 SER A C 1
ATOM 728 O O . SER A 1 96 ? -0.306 -1.932 6.652 1.00 74.12 96 SER A O 1
ATOM 730 N N . ALA A 1 97 ? 1.866 -1.370 6.445 1.00 75.88 97 ALA A N 1
ATOM 731 C CA . ALA A 1 97 ? 2.025 -0.863 7.802 1.00 75.88 97 ALA A CA 1
ATOM 732 C C . ALA A 1 97 ? 1.474 0.557 7.984 1.00 75.88 97 ALA A C 1
ATOM 734 O O . ALA A 1 97 ? 1.105 0.906 9.105 1.00 75.88 97 ALA A O 1
ATOM 735 N N . ALA A 1 98 ? 1.359 1.359 6.929 1.00 78.00 98 ALA A N 1
ATOM 736 C CA . ALA A 1 98 ? 0.809 2.709 6.988 1.00 78.00 98 ALA A CA 1
ATOM 737 C C . ALA A 1 98 ? -0.661 2.758 6.545 1.00 78.00 98 ALA A C 1
ATOM 739 O O . ALA A 1 98 ? -1.140 1.902 5.807 1.00 78.00 98 ALA A O 1
ATOM 740 N N . ASP A 1 99 ? -1.375 3.804 6.954 1.00 77.00 99 ASP A N 1
ATOM 741 C CA . ASP A 1 99 ? -2.774 4.023 6.555 1.00 77.00 99 ASP A CA 1
ATOM 742 C C . ASP A 1 99 ? -2.898 4.854 5.265 1.00 77.00 99 ASP A C 1
ATOM 744 O O . ASP A 1 99 ? -3.976 5.309 4.894 1.00 77.00 99 ASP A O 1
ATOM 748 N N . VAL A 1 100 ? -1.786 5.019 4.537 1.00 79.50 100 VAL A N 1
ATOM 749 C CA . VAL A 1 100 ? -1.688 5.825 3.306 1.00 79.50 100 VAL A CA 1
ATOM 750 C C . VAL A 1 100 ? -2.726 5.395 2.265 1.00 79.50 100 VAL A C 1
ATOM 752 O O . VAL A 1 100 ? -3.375 6.239 1.648 1.00 79.50 100 VAL A O 1
ATOM 75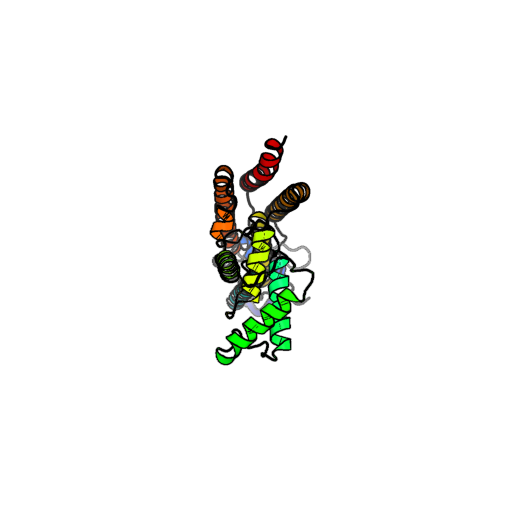5 N N . PHE A 1 101 ? -2.925 4.086 2.099 1.00 84.12 101 PHE A N 1
ATOM 756 C CA . PHE A 1 101 ? -3.821 3.521 1.089 1.00 84.12 101 PHE A CA 1
ATOM 757 C C . PHE A 1 101 ? -5.244 3.238 1.591 1.00 84.12 101 PHE A C 1
ATOM 759 O O . PHE A 1 101 ? -6.022 2.616 0.870 1.00 84.12 101 PHE A O 1
ATOM 766 N N . ARG A 1 102 ? -5.600 3.670 2.806 1.00 83.25 102 ARG A N 1
ATOM 767 C CA . ARG A 1 102 ? -6.899 3.376 3.435 1.00 83.25 102 ARG A CA 1
ATOM 768 C C . ARG A 1 102 ? -7.830 4.580 3.401 1.00 83.25 102 ARG A C 1
ATOM 770 O O . ARG A 1 102 ? -7.367 5.713 3.477 1.00 83.25 102 ARG A O 1
ATOM 777 N N . ASP A 1 103 ? -9.132 4.350 3.275 1.00 77.06 103 ASP A N 1
ATOM 778 C CA . ASP A 1 103 ? -10.117 5.428 3.110 1.00 77.06 103 ASP A CA 1
ATOM 779 C C . ASP A 1 103 ? -10.283 6.285 4.373 1.00 77.06 103 ASP A C 1
ATOM 781 O O . ASP A 1 103 ? -10.324 7.514 4.277 1.00 77.06 103 ASP A O 1
ATOM 785 N N . SER A 1 104 ? -10.295 5.655 5.548 1.00 77.12 104 SER A N 1
ATOM 786 C CA . SER A 1 104 ? -10.477 6.314 6.845 1.00 77.12 104 SER A CA 1
ATOM 787 C C . SER A 1 104 ? -9.318 6.009 7.803 1.00 77.12 104 SER A C 1
ATOM 789 O O . SER A 1 104 ? -8.874 4.855 7.856 1.00 77.12 104 SER A O 1
ATOM 791 N N . PRO A 1 105 ? -8.857 6.988 8.607 1.00 80.88 105 PRO A N 1
ATOM 792 C CA . PRO A 1 105 ? -7.952 6.707 9.716 1.00 80.88 105 PRO A CA 1
ATOM 793 C C . PRO A 1 105 ? -8.641 5.830 10.770 1.00 80.88 105 PRO A C 1
ATOM 795 O O . PRO A 1 105 ? -9.868 5.698 10.793 1.00 80.88 105 PRO A O 1
ATOM 798 N N . LEU A 1 106 ? -7.842 5.237 11.656 1.00 84.38 106 LEU A N 1
ATOM 799 C CA . LEU A 1 106 ? -8.364 4.546 12.832 1.00 84.38 106 LEU A CA 1
ATOM 800 C C . LEU A 1 106 ? -9.185 5.518 13.704 1.00 84.38 106 LEU A C 1
ATOM 802 O O . LEU A 1 106 ? -8.702 6.615 13.995 1.00 84.38 106 LEU A O 1
ATOM 806 N N . PRO A 1 107 ? -10.398 5.128 14.133 1.00 86.50 107 PRO A N 1
ATOM 807 C CA . PRO A 1 107 ? -11.173 5.882 15.109 1.00 86.50 107 PRO A CA 1
ATOM 808 C C . PRO A 1 107 ? -10.374 6.167 16.384 1.00 86.50 107 PRO A C 1
ATOM 810 O O . PRO A 1 107 ? -9.604 5.316 16.836 1.00 86.50 107 PRO A O 1
ATOM 813 N N . ALA A 1 108 ? -10.602 7.333 16.994 1.00 87.62 108 ALA A N 1
ATOM 814 C CA . ALA A 1 108 ? -9.886 7.760 18.200 1.00 87.62 108 ALA A CA 1
ATOM 815 C C . ALA A 1 108 ? -9.983 6.732 19.340 1.00 87.62 108 ALA A C 1
ATOM 817 O O . ALA A 1 108 ? -8.978 6.437 19.981 1.00 87.62 108 ALA A O 1
ATOM 818 N N . TRP A 1 109 ? -11.144 6.084 19.497 1.00 88.50 109 TRP A N 1
ATOM 819 C CA . TRP A 1 109 ? -11.382 5.101 20.555 1.00 88.50 109 TRP A CA 1
ATOM 820 C C . TRP A 1 109 ? -10.435 3.887 20.501 1.00 88.50 109 TRP A C 1
ATOM 822 O O . TRP A 1 109 ? -10.092 3.345 21.549 1.00 88.50 109 TRP A O 1
ATOM 832 N N . TRP A 1 110 ? -9.944 3.478 19.321 1.00 90.88 110 TRP A N 1
ATOM 833 C CA . TRP A 1 110 ? -8.920 2.426 19.218 1.00 90.88 110 TRP A CA 1
ATOM 834 C C . TRP A 1 110 ? -7.584 2.879 19.814 1.00 90.88 110 TRP A C 1
ATOM 836 O O . TRP A 1 110 ? -6.924 2.119 20.526 1.00 90.88 110 TRP A O 1
ATOM 846 N N . ALA A 1 111 ? -7.173 4.111 19.499 1.00 89.00 111 ALA A N 1
ATOM 847 C CA . ALA A 1 111 ? -5.922 4.688 19.979 1.00 89.00 111 ALA A CA 1
ATOM 848 C C . ALA A 1 111 ? -5.987 4.972 21.485 1.00 89.00 111 ALA A C 1
ATOM 850 O O . ALA A 1 111 ? -5.034 4.669 22.205 1.00 89.00 111 ALA A O 1
ATOM 851 N N . ASP A 1 112 ? -7.126 5.477 21.957 1.00 90.38 112 ASP A N 1
ATOM 852 C CA . ASP A 1 112 ? -7.379 5.726 23.373 1.00 90.38 112 ASP A CA 1
ATOM 853 C C . ASP A 1 112 ? -7.359 4.413 24.167 1.00 90.38 112 ASP A C 1
ATOM 855 O O . ASP A 1 112 ? -6.665 4.324 25.177 1.00 90.38 112 ASP A O 1
ATOM 859 N N . ALA A 1 113 ? -8.013 3.351 23.672 1.00 90.81 113 ALA A N 1
ATOM 860 C CA . ALA A 1 113 ? -8.016 2.047 24.344 1.00 90.81 113 ALA A CA 1
ATOM 861 C C . ALA A 1 113 ? -6.600 1.474 24.472 1.00 90.81 113 ALA A C 1
ATOM 863 O O . ALA A 1 113 ? -6.243 0.893 25.497 1.00 90.81 113 ALA A O 1
ATOM 864 N N . PHE A 1 114 ? -5.778 1.643 23.433 1.00 90.44 114 PHE A N 1
ATOM 865 C CA . PHE A 1 114 ? -4.392 1.189 23.447 1.00 90.44 114 PHE A CA 1
ATOM 866 C C . PHE A 1 114 ? -3.553 1.982 24.456 1.00 90.44 114 PHE A C 1
ATOM 868 O O . PHE A 1 114 ? -2.827 1.397 25.259 1.00 90.44 114 PHE A O 1
ATOM 875 N N . LYS A 1 115 ? -3.679 3.312 24.442 1.00 90.62 115 LYS A N 1
ATOM 876 C CA . LYS A 1 115 ? -2.962 4.214 25.348 1.00 90.62 115 LYS A CA 1
ATOM 877 C C . LYS A 1 115 ? -3.287 3.915 26.812 1.00 90.62 115 LYS A C 1
ATOM 879 O O . LYS A 1 115 ? -2.369 3.753 27.614 1.00 90.62 115 LYS A O 1
ATOM 884 N N . ASP A 1 116 ? -4.566 3.788 27.139 1.00 90.44 116 ASP A N 1
ATOM 885 C CA . ASP A 1 116 ? -5.025 3.543 28.506 1.00 90.44 116 ASP A CA 1
ATOM 886 C C . ASP A 1 116 ? -4.622 2.148 28.993 1.00 90.44 116 ASP A C 1
ATOM 888 O O . ASP A 1 116 ? -4.243 1.957 30.153 1.00 90.44 116 ASP A O 1
ATOM 892 N N . ARG A 1 117 ? -4.602 1.165 28.086 1.00 89.56 117 ARG A N 1
ATOM 893 C CA . ARG A 1 117 ? -4.073 -0.168 28.375 1.00 89.56 117 ARG A CA 1
ATOM 894 C C . ARG A 1 117 ? -2.578 -0.141 28.696 1.00 89.56 117 ARG A C 1
ATOM 896 O O . ARG A 1 117 ? -2.153 -0.780 29.660 1.00 89.56 117 ARG A O 1
ATOM 903 N N . GLU A 1 118 ? -1.775 0.579 27.918 1.00 88.81 118 GLU A N 1
ATOM 904 C CA . GLU A 1 118 ? -0.336 0.719 28.178 1.00 88.81 118 GLU A CA 1
ATOM 905 C C . GLU A 1 118 ? -0.065 1.493 29.477 1.00 88.81 118 GLU A C 1
ATOM 907 O O . GLU A 1 118 ? 0.806 1.111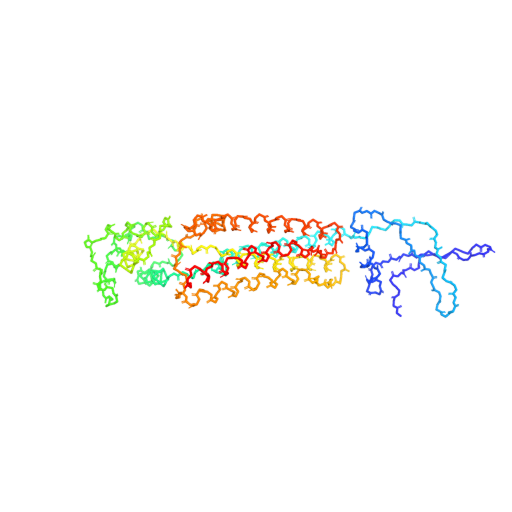 30.266 1.00 88.81 118 GLU A O 1
ATOM 912 N N . GLU A 1 119 ? -0.874 2.511 29.780 1.00 89.75 119 GLU A N 1
ATOM 913 C CA . GLU A 1 119 ? -0.821 3.199 31.068 1.00 89.75 119 GLU A CA 1
ATOM 914 C C . GLU A 1 119 ? -1.106 2.234 32.231 1.00 89.75 119 GLU A C 1
ATOM 916 O O . GLU A 1 119 ? -0.342 2.186 33.201 1.00 89.75 119 GLU A O 1
ATOM 921 N N . LEU A 1 120 ? -2.140 1.397 32.123 1.00 88.56 120 LEU A N 1
ATOM 922 C CA . LEU A 1 120 ? -2.459 0.371 33.118 1.00 88.56 120 LEU A CA 1
ATOM 923 C C . LEU A 1 120 ? -1.331 -0.653 33.299 1.00 88.56 120 LEU A C 1
ATOM 925 O O . LEU A 1 120 ? -0.970 -0.969 34.438 1.00 88.56 120 LEU A O 1
ATOM 929 N N . LYS A 1 121 ? -0.729 -1.141 32.205 1.00 87.94 121 LYS A N 1
ATOM 930 C CA . LYS A 1 121 ? 0.428 -2.052 32.264 1.00 87.94 121 LYS A CA 1
ATOM 931 C C . LYS A 1 121 ? 1.601 -1.408 33.001 1.00 87.94 121 LYS A C 1
ATOM 933 O O . LYS A 1 121 ? 2.199 -2.049 33.869 1.00 87.94 121 LYS A O 1
ATOM 938 N N . SER A 1 122 ? 1.879 -0.133 32.719 1.00 87.50 122 SER A N 1
ATOM 939 C CA . SER A 1 122 ? 2.958 0.619 33.368 1.00 87.50 122 SER A CA 1
ATOM 940 C C . SER A 1 122 ? 2.734 0.771 34.879 1.00 87.50 122 SER A C 1
ATOM 942 O O . SER A 1 122 ? 3.643 0.506 35.670 1.00 87.50 122 SER A O 1
ATOM 944 N N . ARG A 1 123 ? 1.499 1.085 35.303 1.00 87.62 123 ARG A N 1
ATOM 945 C CA . ARG A 1 123 ? 1.107 1.197 36.721 1.00 87.62 123 ARG A CA 1
ATOM 946 C C . ARG A 1 123 ? 1.253 -0.133 37.463 1.00 87.62 123 ARG A C 1
ATOM 948 O O . ARG A 1 123 ? 1.602 -0.148 38.641 1.00 87.62 123 ARG A O 1
ATOM 955 N N . LEU A 1 124 ? 1.026 -1.246 36.767 1.00 85.00 124 LEU A N 1
ATOM 956 C CA . LEU A 1 124 ? 1.178 -2.604 37.291 1.00 85.00 124 LEU A CA 1
ATOM 957 C C . LEU A 1 124 ? 2.602 -3.168 37.157 1.00 85.00 124 LEU A C 1
ATOM 959 O O . LEU A 1 124 ? 2.837 -4.306 37.557 1.00 85.00 124 LEU A O 1
ATOM 963 N N . ARG A 1 125 ? 3.558 -2.388 36.629 1.00 84.31 125 ARG A N 1
ATOM 964 C CA . ARG A 1 125 ? 4.943 -2.818 36.355 1.00 84.31 125 ARG A CA 1
ATOM 965 C C . ARG A 1 125 ? 5.024 -4.070 35.469 1.00 84.31 125 ARG A C 1
ATOM 967 O O . ARG A 1 125 ? 5.970 -4.851 35.575 1.00 84.31 125 ARG A O 1
ATOM 974 N N . ILE A 1 126 ? 4.043 -4.262 34.589 1.00 79.75 126 ILE A N 1
ATOM 975 C CA . ILE A 1 126 ? 4.080 -5.303 33.560 1.00 79.75 126 ILE A CA 1
ATOM 976 C C . ILE A 1 126 ? 5.028 -4.806 32.469 1.00 79.75 126 ILE A C 1
ATOM 978 O O . ILE A 1 126 ? 4.867 -3.691 31.977 1.00 79.75 126 ILE A O 1
ATOM 982 N N . GLN A 1 127 ? 6.047 -5.599 32.123 1.00 72.25 127 GLN A N 1
ATOM 983 C CA . GLN A 1 127 ? 7.012 -5.186 31.101 1.00 72.25 127 GLN A CA 1
ATOM 984 C C . GLN A 1 127 ? 6.306 -4.945 29.753 1.00 72.25 127 GLN A C 1
ATOM 986 O O . GLN A 1 127 ? 5.448 -5.751 29.386 1.00 72.25 127 GLN A O 1
ATOM 991 N N . PRO A 1 128 ? 6.687 -3.902 28.987 1.00 61.31 128 PRO A N 1
ATOM 992 C CA . PRO A 1 128 ? 6.062 -3.578 27.697 1.00 61.31 128 PRO A CA 1
ATOM 993 C C . PRO A 1 128 ? 6.188 -4.700 26.658 1.00 61.31 128 PRO A C 1
ATOM 995 O O . PRO A 1 128 ? 5.402 -4.790 25.724 1.00 61.31 128 PRO A O 1
ATOM 998 N N . THR A 1 129 ? 7.197 -5.558 26.820 1.00 60.00 129 THR A N 1
ATOM 999 C CA . THR A 1 129 ? 7.493 -6.701 25.950 1.00 60.00 129 THR A CA 1
ATOM 1000 C C . THR A 1 129 ? 6.577 -7.898 26.192 1.00 60.00 129 THR A C 1
ATOM 1002 O O . THR A 1 129 ? 6.553 -8.816 25.373 1.00 60.00 129 THR A O 1
ATOM 1005 N N . THR A 1 130 ? 5.821 -7.921 27.295 1.00 61.06 130 THR A N 1
ATOM 1006 C CA . THR A 1 130 ? 4.868 -8.999 27.557 1.00 61.06 130 THR A CA 1
ATOM 1007 C C . THR A 1 130 ? 3.586 -8.723 26.778 1.00 61.06 130 THR A C 1
ATOM 1009 O O . THR A 1 130 ? 2.777 -7.871 27.148 1.00 61.06 130 THR A O 1
ATOM 1012 N N . HIS A 1 131 ? 3.417 -9.456 25.680 1.00 67.81 131 HIS A N 1
ATOM 1013 C CA . HIS A 1 131 ? 2.272 -9.348 24.776 1.00 67.81 131 HIS A CA 1
ATOM 1014 C C . HIS A 1 131 ? 0.929 -9.614 25.477 1.00 67.81 131 HIS A C 1
ATOM 1016 O O . HIS A 1 131 ? -0.063 -8.939 25.208 1.00 67.81 131 HIS A O 1
ATOM 1022 N N . THR A 1 132 ? 0.907 -10.531 26.445 1.00 79.50 132 THR A N 1
ATOM 1023 C CA . THR A 1 132 ? -0.293 -10.936 27.188 1.00 79.50 132 THR A CA 1
ATOM 1024 C C . THR A 1 132 ? -0.176 -10.634 28.678 1.00 79.50 132 THR A C 1
ATOM 1026 O O . THR A 1 132 ? 0.919 -10.580 29.243 1.00 79.50 132 THR A O 1
ATOM 1029 N N . ILE A 1 133 ? -1.315 -10.448 29.350 1.00 82.00 133 ILE A N 1
ATOM 1030 C CA . ILE A 1 133 ? -1.330 -10.329 30.810 1.00 82.00 133 ILE A CA 1
ATOM 1031 C C . ILE A 1 133 ? -1.018 -11.709 31.419 1.00 82.00 133 ILE A C 1
ATOM 1033 O O . ILE A 1 133 ? -1.750 -12.667 31.143 1.00 82.00 133 ILE A O 1
ATOM 1037 N N . PRO A 1 134 ? 0.027 -11.846 32.265 1.00 84.50 134 PRO A N 1
ATOM 1038 C CA . PRO A 1 134 ? 0.374 -13.126 32.878 1.00 84.50 134 PRO A CA 1
ATOM 1039 C C . PRO A 1 134 ? -0.817 -13.731 33.635 1.00 84.50 134 PRO A C 1
ATOM 1041 O O . PRO A 1 134 ? -1.492 -12.985 34.351 1.00 84.50 134 PRO A O 1
ATOM 1044 N N . PRO A 1 135 ? -1.061 -15.057 33.563 1.00 86.00 135 PRO A N 1
ATOM 1045 C CA . PRO A 1 135 ? -2.207 -15.696 34.219 1.00 86.00 135 PRO A CA 1
ATOM 1046 C C . PRO A 1 135 ? -2.338 -15.359 35.711 1.00 86.00 135 PRO A C 1
ATOM 1048 O O . PRO A 1 135 ? -3.435 -15.114 36.202 1.00 86.00 135 PRO A O 1
ATOM 1051 N N . SER A 1 136 ? -1.210 -15.248 36.419 1.00 86.38 136 SER A N 1
ATOM 1052 C CA . SER A 1 136 ? -1.158 -14.876 37.839 1.00 86.38 136 SER A CA 1
ATOM 1053 C C . SER A 1 136 ? -1.612 -13.441 38.135 1.00 86.38 136 SER A C 1
ATOM 1055 O O . SER A 1 136 ? -1.966 -13.138 39.272 1.00 86.38 136 SER A O 1
ATOM 1057 N N . MET A 1 137 ? -1.612 -12.552 37.138 1.00 85.31 137 MET A N 1
ATOM 1058 C CA . MET A 1 137 ? -1.964 -11.137 37.278 1.00 85.31 137 MET A CA 1
ATOM 1059 C C . MET A 1 137 ? -3.306 -10.767 36.648 1.00 85.31 137 MET A C 1
ATOM 1061 O O . MET A 1 137 ? -3.737 -9.632 36.819 1.00 85.31 137 MET A O 1
ATOM 1065 N N . GLN A 1 138 ? -4.002 -11.689 35.978 1.00 88.75 138 GLN A N 1
ATOM 1066 C CA . GLN A 1 138 ? -5.271 -11.392 35.297 1.00 88.75 138 GLN A CA 1
ATOM 1067 C C . GLN A 1 138 ? -6.349 -10.849 36.246 1.00 88.75 138 GLN A C 1
ATOM 1069 O O . GLN A 1 138 ? -7.048 -9.893 35.914 1.00 88.75 138 GLN A O 1
ATOM 1074 N N . GLN A 1 139 ? -6.456 -11.395 37.461 1.00 88.69 139 GLN A N 1
ATOM 1075 C CA . GLN A 1 139 ? -7.438 -10.908 38.435 1.00 88.69 139 GLN A CA 1
ATOM 1076 C C . GLN A 1 139 ? -7.091 -9.501 38.948 1.00 88.69 139 GLN A C 1
ATOM 1078 O O . GLN A 1 139 ? -7.964 -8.635 39.072 1.00 88.69 139 GLN A O 1
ATOM 1083 N N . THR A 1 140 ? -5.805 -9.256 39.208 1.00 88.88 140 THR A N 1
ATOM 1084 C CA . THR A 1 140 ? -5.285 -7.943 39.616 1.00 88.88 140 THR A CA 1
ATOM 1085 C C . THR A 1 140 ? -5.471 -6.914 38.504 1.00 88.88 140 THR A C 1
ATOM 1087 O O . THR A 1 140 ? -5.914 -5.799 38.772 1.00 88.88 140 THR A O 1
ATOM 1090 N N . TRP A 1 141 ? -5.202 -7.309 37.257 1.00 90.31 141 TRP A N 1
ATOM 1091 C CA . TRP A 1 141 ? -5.423 -6.518 36.051 1.00 90.31 141 TRP A CA 1
ATOM 1092 C C . TRP A 1 141 ? -6.876 -6.074 35.943 1.00 90.31 141 TRP A C 1
ATOM 1094 O O . TRP A 1 141 ? -7.138 -4.875 35.968 1.00 90.31 141 TRP A O 1
ATOM 1104 N N . LYS A 1 142 ? -7.827 -7.018 35.929 1.00 89.81 142 LYS A N 1
ATOM 1105 C CA . LYS A 1 142 ? -9.261 -6.703 35.841 1.00 89.81 142 LYS A CA 1
ATOM 1106 C C . LYS A 1 142 ? -9.711 -5.759 36.950 1.00 89.81 142 LYS A C 1
ATOM 1108 O O . LYS A 1 142 ? -10.440 -4.805 36.699 1.00 89.81 142 LYS A O 1
ATOM 1113 N N . THR A 1 143 ? -9.247 -5.991 38.177 1.00 90.88 143 THR A N 1
ATOM 1114 C CA . THR A 1 143 ? -9.588 -5.135 39.322 1.00 90.88 143 THR A CA 1
ATOM 1115 C C . THR A 1 143 ? -9.082 -3.705 39.117 1.00 90.88 143 THR A C 1
ATOM 1117 O O . THR A 1 143 ? -9.855 -2.759 39.254 1.00 90.88 143 THR A O 1
ATOM 1120 N N . LYS A 1 144 ? -7.818 -3.531 38.713 1.00 90.50 144 LYS A N 1
ATOM 1121 C CA . LYS A 1 144 ? -7.234 -2.203 38.473 1.00 90.50 144 LYS A CA 1
ATOM 1122 C C . LYS A 1 144 ? -7.786 -1.507 37.236 1.00 90.50 144 LYS A C 1
ATOM 1124 O O . LYS A 1 144 ? -8.002 -0.301 37.286 1.00 90.50 144 LYS A O 1
ATOM 1129 N N . ALA A 1 145 ? -8.079 -2.247 36.173 1.00 90.06 145 ALA A N 1
ATOM 1130 C CA . ALA A 1 145 ? -8.733 -1.715 34.986 1.00 90.06 145 ALA A CA 1
ATOM 1131 C C . ALA A 1 145 ? -10.135 -1.175 35.321 1.00 90.06 145 ALA A C 1
ATOM 1133 O O . ALA A 1 145 ? -10.467 -0.057 34.939 1.00 90.06 145 ALA A O 1
ATOM 1134 N N . ARG A 1 146 ? -10.928 -1.897 36.129 1.00 90.81 146 ARG A N 1
ATOM 1135 C CA . ARG A 1 146 ? -12.235 -1.411 36.617 1.00 90.81 146 ARG A CA 1
ATOM 1136 C C . ARG A 1 146 ? -12.108 -0.146 37.468 1.00 90.81 146 ARG A C 1
ATOM 1138 O O . ARG A 1 146 ? -12.907 0.771 37.307 1.00 90.81 146 ARG A O 1
ATOM 1145 N N . GLU A 1 147 ? -11.141 -0.098 38.387 1.00 90.31 147 GLU A N 1
ATOM 1146 C CA . GLU A 1 147 ? -10.877 1.099 39.202 1.00 90.31 147 GLU A CA 1
ATOM 1147 C C . GLU A 1 147 ? -10.505 2.300 38.325 1.00 90.31 147 GLU A C 1
ATOM 1149 O O . GLU A 1 147 ? -11.016 3.398 38.532 1.00 90.31 147 GLU A O 1
ATOM 1154 N N . PHE A 1 148 ? -9.655 2.080 37.322 1.00 89.25 148 PHE A N 1
ATOM 1155 C CA . PHE A 1 148 ? -9.214 3.105 36.385 1.00 89.25 148 PHE A CA 1
ATOM 1156 C C . PHE A 1 148 ? -10.366 3.655 35.539 1.00 89.25 148 PHE A C 1
ATOM 1158 O O . PHE A 1 148 ? -10.542 4.871 35.476 1.00 89.25 148 PHE A O 1
ATOM 1165 N N . LEU A 1 149 ? -11.193 2.775 34.965 1.00 89.00 149 LEU A N 1
ATOM 1166 C CA . LEU A 1 149 ? -12.351 3.179 34.165 1.00 89.00 149 LEU A CA 1
ATOM 1167 C C . LEU A 1 149 ? -13.370 3.972 34.997 1.00 89.00 149 LEU A C 1
ATOM 1169 O O . LEU A 1 149 ? -13.857 4.998 34.539 1.00 89.00 149 LEU A O 1
ATOM 1173 N N . LYS A 1 150 ? -13.630 3.569 36.250 1.00 88.38 150 LYS A N 1
ATOM 1174 C CA . LYS A 1 150 ? -14.528 4.307 37.161 1.00 88.38 150 LYS A CA 1
ATOM 1175 C C . LYS A 1 150 ? -13.995 5.673 37.584 1.00 88.38 150 LYS A C 1
ATOM 1177 O O . LYS A 1 150 ? -14.781 6.570 37.874 1.00 88.38 150 LYS A O 1
ATOM 1182 N N . ALA A 1 151 ? -12.679 5.807 37.715 1.00 86.31 151 ALA A N 1
ATOM 1183 C CA . ALA A 1 151 ? -12.062 7.023 38.229 1.00 86.31 151 ALA A CA 1
ATOM 1184 C C . ALA A 1 151 ? -12.014 8.153 37.192 1.00 86.31 151 ALA A C 1
ATOM 1186 O O . ALA A 1 151 ? -11.864 9.313 37.576 1.00 86.31 151 ALA A O 1
ATOM 1187 N N . ASN A 1 152 ? -12.119 7.838 35.898 1.00 80.69 152 ASN A N 1
ATOM 1188 C CA . ASN A 1 152 ? -12.003 8.828 34.836 1.00 80.69 152 ASN A CA 1
ATOM 1189 C C . ASN A 1 152 ? -13.384 9.431 34.487 1.00 80.69 152 ASN A C 1
ATOM 1191 O O . ASN A 1 152 ? -14.261 8.717 33.996 1.00 80.69 152 ASN A O 1
ATOM 1195 N N . PRO A 1 153 ? -13.592 10.749 34.681 1.00 74.94 153 PRO A N 1
ATOM 1196 C CA . PRO A 1 153 ? -14.866 11.413 34.401 1.00 74.94 153 PRO A CA 1
ATOM 1197 C C . PRO A 1 153 ? -15.316 11.352 32.939 1.00 74.94 153 PRO A C 1
ATOM 1199 O O . PRO A 1 153 ? -16.476 11.653 32.665 1.00 74.94 153 PRO A O 1
ATOM 1202 N N . SER A 1 154 ? -14.421 11.006 32.011 1.00 76.12 154 SER A N 1
ATOM 1203 C CA . SER A 1 154 ? -14.737 10.817 30.592 1.00 76.12 154 SER A CA 1
ATOM 1204 C C . SER A 1 154 ? -15.481 9.505 30.303 1.00 76.12 154 SER A C 1
ATOM 1206 O O . SER A 1 154 ? -16.062 9.374 29.234 1.00 76.12 154 SER A O 1
ATOM 1208 N N . TYR A 1 155 ? -15.514 8.554 31.247 1.00 80.06 155 TYR A N 1
ATOM 1209 C CA . TYR A 1 155 ? -16.117 7.222 31.080 1.00 80.06 155 TYR A CA 1
ATOM 1210 C C . TYR A 1 155 ? -17.362 7.028 31.959 1.00 80.06 155 TYR A C 1
ATOM 1212 O O . TYR A 1 155 ? -17.511 6.010 32.633 1.00 80.06 155 TYR A O 1
ATOM 1220 N N . LYS A 1 156 ? -18.268 8.015 31.980 1.00 74.19 156 LYS A N 1
ATOM 1221 C CA . LYS A 1 156 ? -19.460 8.003 32.857 1.00 74.19 156 LYS A CA 1
ATOM 1222 C C . LYS A 1 156 ? -20.401 6.822 32.614 1.00 74.19 156 LYS A C 1
ATOM 1224 O O . LYS A 1 156 ? -21.137 6.451 33.521 1.00 74.19 156 LYS A O 1
ATOM 1229 N N . ASP A 1 157 ? -20.332 6.231 31.427 1.00 82.38 157 ASP A N 1
ATOM 1230 C CA . ASP A 1 157 ? -21.187 5.121 31.004 1.00 82.38 157 ASP A CA 1
ATOM 1231 C C . ASP A 1 157 ? -20.617 3.742 31.381 1.00 82.38 157 ASP A C 1
ATOM 1233 O O . ASP A 1 157 ? -21.209 2.710 31.060 1.00 82.38 157 ASP A O 1
ATOM 1237 N N . PHE A 1 158 ? -19.466 3.697 32.063 1.00 88.94 158 PHE A N 1
ATOM 1238 C CA . PHE A 1 158 ? -18.876 2.443 32.513 1.00 88.94 158 PHE A CA 1
ATOM 1239 C C . PHE A 1 158 ? -19.635 1.850 33.710 1.00 88.94 158 PHE A C 1
ATOM 1241 O O . PHE A 1 158 ? -19.638 2.396 34.817 1.00 88.94 158 PHE A O 1
ATOM 1248 N N . ASN A 1 159 ? -20.193 0.658 33.514 1.00 90.06 159 ASN A N 1
ATOM 1249 C CA . ASN A 1 159 ? -20.893 -0.129 34.515 1.00 90.06 159 ASN A CA 1
ATOM 1250 C C . ASN A 1 159 ? -20.272 -1.536 34.622 1.00 90.06 159 ASN A C 1
ATOM 1252 O O . ASN A 1 159 ? -20.326 -2.313 33.671 1.00 90.06 159 ASN A O 1
ATOM 1256 N N . PRO A 1 160 ? -19.726 -1.930 35.787 1.00 86.44 160 PRO A N 1
ATOM 1257 C CA . PRO A 1 160 ? -19.149 -3.262 35.972 1.00 86.44 160 PRO A CA 1
ATOM 1258 C C . PRO A 1 160 ? -20.123 -4.426 35.763 1.00 86.44 160 PRO A C 1
ATOM 1260 O O . PRO A 1 160 ? -19.663 -5.545 35.562 1.00 86.44 160 PRO A O 1
ATOM 1263 N N . ALA A 1 161 ? -21.437 -4.192 35.861 1.00 88.44 161 ALA A N 1
ATOM 1264 C CA . ALA A 1 161 ? -22.436 -5.230 35.615 1.00 88.44 161 ALA A CA 1
ATOM 1265 C C . ALA A 1 161 ? -22.523 -5.626 34.129 1.00 88.44 161 ALA A C 1
ATOM 1267 O O . ALA A 1 161 ? -22.940 -6.739 33.830 1.00 88.44 161 ALA A O 1
ATOM 1268 N N . ASP A 1 162 ? -22.064 -4.758 33.222 1.00 90.81 162 ASP A N 1
ATOM 1269 C CA . ASP A 1 162 ? -22.169 -4.935 31.771 1.00 90.81 162 ASP A CA 1
ATOM 1270 C C . ASP A 1 162 ? -20.866 -5.477 31.142 1.00 90.81 162 ASP A C 1
ATOM 1272 O O . ASP A 1 162 ? -20.666 -5.390 29.932 1.00 90.81 162 ASP A O 1
ATOM 1276 N N . GLU A 1 163 ? -19.959 -6.061 31.943 1.00 89.38 163 GLU A N 1
ATOM 1277 C CA . GLU A 1 163 ? -18.646 -6.549 31.474 1.00 89.38 163 GLU A CA 1
ATOM 1278 C C . GLU A 1 163 ? -18.759 -7.578 30.337 1.00 89.38 163 GLU A C 1
ATOM 1280 O O . GLU A 1 163 ? -17.929 -7.573 29.429 1.00 89.38 163 GLU A O 1
ATOM 1285 N N . GLU A 1 164 ? -19.791 -8.426 30.353 1.00 90.44 164 GLU A N 1
ATOM 1286 C CA . GLU A 1 164 ? -20.048 -9.401 29.285 1.00 90.44 164 GLU A CA 1
ATOM 1287 C C . GLU A 1 164 ? -20.471 -8.724 27.971 1.00 90.44 164 GLU A C 1
ATOM 1289 O O . GLU A 1 164 ? -20.011 -9.102 26.896 1.00 90.44 164 GLU A O 1
ATOM 1294 N N . ALA A 1 165 ? -21.273 -7.659 28.045 1.00 91.06 165 ALA A N 1
ATOM 1295 C CA . ALA A 1 165 ? -21.639 -6.881 26.866 1.00 91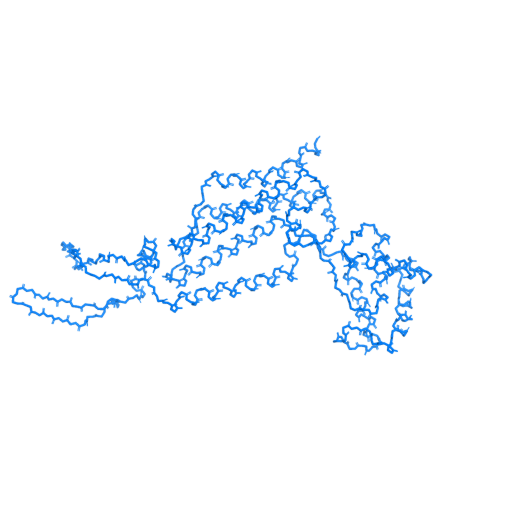.06 165 ALA A CA 1
ATOM 1296 C C . ALA A 1 165 ? -20.426 -6.128 26.294 1.00 91.06 165 ALA A C 1
ATOM 1298 O O . ALA A 1 165 ? -20.271 -6.026 25.076 1.00 91.06 165 ALA A O 1
ATOM 1299 N N . TYR A 1 166 ? -19.536 -5.627 27.158 1.00 93.81 166 TYR A N 1
ATOM 1300 C CA . TYR A 1 166 ? -18.297 -4.974 26.734 1.00 93.81 166 TYR A CA 1
ATOM 1301 C C . TYR A 1 166 ? -17.344 -5.947 26.041 1.00 93.81 166 TYR A C 1
ATOM 1303 O O . TYR A 1 166 ? -16.804 -5.624 24.982 1.00 93.81 166 TYR A O 1
ATOM 1311 N N . SER A 1 167 ? -17.142 -7.142 26.607 1.00 90.50 167 SER A N 1
ATOM 1312 C CA . SER A 1 167 ? -16.276 -8.155 25.996 1.00 90.50 167 SER A CA 1
ATOM 1313 C C . SER A 1 167 ? -16.831 -8.637 24.658 1.00 90.50 167 SER A C 1
ATOM 1315 O O . SER A 1 167 ? -16.065 -8.752 23.702 1.00 90.50 167 SER A O 1
ATOM 1317 N N . GLN A 1 168 ? -18.149 -8.836 24.556 1.00 92.81 168 GLN A N 1
ATOM 1318 C CA . GLN A 1 168 ? -18.803 -9.185 23.299 1.00 92.81 168 GLN A CA 1
ATOM 1319 C C . GLN A 1 168 ? -18.581 -8.099 22.244 1.00 92.81 168 GLN A C 1
ATOM 1321 O O . GLN A 1 168 ? -18.116 -8.403 21.149 1.00 92.81 168 GLN A O 1
ATOM 1326 N N . GLN A 1 169 ? -18.833 -6.830 22.574 1.00 92.19 169 GLN A N 1
ATOM 1327 C CA . GLN A 1 169 ? -18.670 -5.734 21.618 1.00 92.19 169 GLN A CA 1
ATOM 1328 C C . GLN A 1 169 ? -17.209 -5.548 21.179 1.00 92.19 169 GLN A C 1
ATOM 1330 O O . GLN A 1 169 ? -16.940 -5.253 20.013 1.00 92.19 169 GLN A O 1
ATOM 1335 N N . ALA A 1 170 ? -16.256 -5.737 22.095 1.00 92.19 170 ALA A N 1
ATOM 1336 C CA . ALA A 1 170 ? -14.835 -5.708 21.772 1.00 92.19 170 ALA A CA 1
ATOM 1337 C C . ALA A 1 170 ? -14.444 -6.852 20.828 1.00 92.19 170 ALA A C 1
ATOM 1339 O O . ALA A 1 170 ? -13.712 -6.617 19.867 1.00 92.19 170 ALA A O 1
ATOM 1340 N N . GLN A 1 171 ? -14.961 -8.063 21.056 1.00 91.81 171 GLN A N 1
ATOM 1341 C CA . GLN A 1 171 ? -14.724 -9.193 20.162 1.00 91.81 171 GLN A CA 1
ATOM 1342 C C . GLN A 1 171 ? -15.324 -8.938 18.779 1.00 91.81 171 GLN A C 1
ATOM 1344 O O . GLN A 1 171 ? -14.649 -9.141 17.780 1.00 91.81 171 GLN A O 1
ATOM 1349 N N . GLU A 1 172 ? -16.541 -8.403 18.705 1.00 91.44 172 GLU A N 1
ATOM 1350 C CA . GLU A 1 172 ? -17.161 -8.039 17.430 1.00 91.44 172 GLU A CA 1
ATOM 1351 C C . GLU A 1 172 ? -16.346 -7.003 16.654 1.00 91.44 172 GLU A C 1
ATOM 1353 O O . GLU A 1 172 ? -16.188 -7.125 15.438 1.00 91.44 172 GLU A O 1
ATOM 1358 N N . ALA A 1 173 ? -15.778 -6.016 17.349 1.00 90.62 173 ALA A N 1
ATOM 1359 C CA . ALA A 1 173 ? -14.888 -5.042 16.733 1.00 90.62 173 ALA A CA 1
ATOM 1360 C C . ALA A 1 173 ? -13.586 -5.682 16.218 1.00 90.62 173 ALA A C 1
ATOM 1362 O O . ALA A 1 173 ? -13.102 -5.315 15.146 1.00 90.62 173 ALA A O 1
ATOM 1363 N N . LEU A 1 174 ? -13.024 -6.641 16.963 1.00 91.50 174 LEU A N 1
ATOM 1364 C CA . LEU A 1 174 ? -11.827 -7.397 16.573 1.00 91.50 174 LEU A CA 1
ATOM 1365 C C . LEU A 1 174 ? -12.091 -8.375 15.422 1.00 91.50 174 LEU A C 1
ATOM 1367 O O . LEU A 1 174 ? -11.214 -8.576 14.584 1.00 91.50 174 LEU A O 1
ATOM 1371 N N . ASP A 1 175 ? -13.308 -8.908 15.335 1.00 90.44 175 ASP A N 1
ATOM 1372 C CA . ASP A 1 175 ? -13.784 -9.753 14.236 1.00 90.44 175 ASP A CA 1
ATOM 1373 C C . ASP A 1 175 ? -14.096 -8.935 12.964 1.00 90.44 175 ASP A C 1
ATOM 1375 O O . ASP A 1 175 ? -14.496 -9.490 11.940 1.00 90.44 175 ASP A O 1
ATOM 1379 N N . GLY A 1 176 ? -13.918 -7.609 13.007 1.00 85.31 176 GLY A N 1
ATOM 1380 C CA . GLY A 1 176 ? -14.141 -6.718 11.872 1.00 85.31 176 GLY A CA 1
ATOM 1381 C C . GLY A 1 176 ? -15.612 -6.386 11.620 1.00 85.31 176 GLY A C 1
ATOM 1382 O O . GLY A 1 176 ? -15.957 -5.956 10.518 1.00 85.31 176 GLY A O 1
ATOM 1383 N N . LYS A 1 177 ? -16.495 -6.549 12.615 1.00 86.75 177 LYS A N 1
ATOM 1384 C CA . LYS A 1 177 ? -17.867 -6.040 12.515 1.00 86.75 177 LYS A CA 1
ATOM 1385 C C . LYS A 1 177 ? -17.871 -4.511 12.662 1.00 86.75 177 LYS A C 1
ATOM 1387 O O . LYS A 1 177 ? -17.126 -3.965 13.480 1.00 86.75 177 LYS A O 1
ATOM 1392 N N . PRO A 1 178 ? -18.687 -3.787 11.877 1.00 82.12 178 PRO A N 1
ATOM 1393 C CA . PRO A 1 178 ? -18.734 -2.332 11.941 1.00 82.12 178 PRO A CA 1
ATOM 1394 C C . PRO A 1 178 ? -19.333 -1.860 13.274 1.00 82.12 178 PRO A C 1
ATOM 1396 O O . PRO A 1 178 ? -20.443 -2.244 13.631 1.00 82.12 178 PRO A O 1
ATOM 1399 N N . VAL A 1 179 ? -18.608 -0.988 13.982 1.00 84.81 179 VAL A N 1
ATOM 1400 C CA . VAL A 1 179 ? -19.051 -0.358 15.237 1.00 84.81 179 VAL A CA 1
ATOM 1401 C C . VAL A 1 179 ? -19.285 1.131 14.986 1.00 84.81 179 VAL A C 1
ATOM 1403 O O . VAL A 1 179 ? -18.359 1.944 15.025 1.00 84.81 179 VAL A O 1
ATOM 1406 N N . THR A 1 180 ? -20.523 1.485 14.645 1.00 79.56 180 THR A N 1
ATOM 1407 C CA . THR A 1 180 ? -20.855 2.815 14.106 1.00 79.56 180 THR A CA 1
ATOM 1408 C C . THR A 1 180 ? -21.475 3.768 15.118 1.00 79.56 180 THR A C 1
ATOM 1410 O O . THR A 1 180 ? -21.423 4.972 14.895 1.00 79.56 180 THR A O 1
ATOM 1413 N N . THR A 1 181 ? -22.073 3.268 16.201 1.00 85.94 181 THR A N 1
ATOM 1414 C CA . THR A 1 181 ? -22.722 4.116 17.211 1.00 85.94 181 THR A CA 1
ATOM 1415 C C . THR A 1 181 ? -21.739 4.485 18.320 1.00 85.94 181 THR A C 1
ATOM 1417 O O . THR A 1 181 ? -20.923 3.656 18.722 1.00 85.94 181 THR A O 1
ATOM 1420 N N . ASP A 1 182 ? -21.837 5.702 18.859 1.00 85.81 182 ASP A N 1
ATOM 1421 C CA . ASP A 1 182 ? -20.976 6.152 19.965 1.00 85.81 182 ASP A CA 1
ATOM 1422 C C . ASP A 1 182 ? -21.101 5.236 21.196 1.00 85.81 182 ASP A C 1
ATOM 1424 O O . ASP A 1 182 ? -20.121 4.957 21.886 1.00 85.81 182 ASP A O 1
ATOM 1428 N N . VAL A 1 183 ? -22.304 4.701 21.431 1.00 86.81 183 VAL A N 1
ATOM 1429 C CA . VAL A 1 183 ? -22.591 3.765 22.527 1.00 86.81 183 VAL A CA 1
ATOM 1430 C C . VAL A 1 183 ? -21.842 2.446 22.337 1.00 86.81 183 VAL A C 1
ATOM 1432 O O . VAL A 1 183 ? -21.217 1.950 23.275 1.00 86.81 183 VAL A O 1
ATOM 1435 N N . ASP A 1 184 ? -21.878 1.866 21.138 1.00 89.00 184 ASP A N 1
ATOM 1436 C CA . ASP A 1 184 ? -21.201 0.594 20.880 1.00 89.00 184 ASP A CA 1
ATOM 1437 C C . ASP A 1 184 ? -19.681 0.781 20.783 1.00 89.00 184 ASP A C 1
ATOM 1439 O O . ASP A 1 184 ? -18.928 -0.095 21.205 1.00 89.00 184 ASP A O 1
ATOM 1443 N N . GLN A 1 185 ? -19.210 1.951 20.335 1.00 89.69 185 GLN A N 1
ATOM 1444 C CA . GLN A 1 185 ? -17.793 2.320 20.407 1.00 89.69 185 GLN A CA 1
ATOM 1445 C C . GLN A 1 185 ? -17.308 2.397 21.858 1.00 89.69 185 GLN A C 1
ATOM 1447 O O . GLN A 1 185 ? -16.254 1.847 22.173 1.00 89.69 185 GLN A O 1
ATOM 1452 N N . ALA A 1 186 ? -18.087 3.005 22.759 1.00 89.81 186 ALA A N 1
ATOM 1453 C CA . ALA A 1 186 ? -17.765 3.051 24.185 1.00 89.81 186 ALA A CA 1
ATOM 1454 C C . ALA A 1 186 ? -17.725 1.645 24.814 1.00 89.81 186 ALA A C 1
ATOM 1456 O O . ALA A 1 186 ? -16.796 1.318 25.553 1.00 89.81 186 ALA A O 1
ATOM 1457 N N . LYS A 1 187 ? -18.681 0.770 24.475 1.00 91.88 187 LYS A N 1
ATOM 1458 C CA . LYS A 1 187 ? -18.680 -0.634 24.928 1.00 91.88 187 LYS A CA 1
ATOM 1459 C C . LYS A 1 187 ? -17.464 -1.409 24.415 1.00 91.88 187 LYS A C 1
ATOM 1461 O O . LYS A 1 187 ? -16.816 -2.099 25.203 1.00 91.88 187 LYS A O 1
ATOM 1466 N N . ALA A 1 188 ? -17.136 -1.278 23.125 1.00 92.19 188 ALA A N 1
ATOM 1467 C CA . ALA A 1 188 ? -15.950 -1.896 22.530 1.00 92.19 188 ALA A CA 1
ATOM 1468 C C . ALA A 1 188 ? -14.679 -1.414 23.238 1.00 92.19 188 ALA A C 1
ATOM 1470 O O . ALA A 1 188 ? -13.848 -2.222 23.648 1.00 92.19 188 ALA A O 1
ATOM 1471 N N . TYR A 1 189 ? -14.567 -0.101 23.447 1.00 93.00 189 TYR A N 1
ATOM 1472 C CA . TYR A 1 189 ? -13.479 0.526 24.186 1.00 93.00 189 TYR A CA 1
ATOM 1473 C C . TYR A 1 189 ? -13.301 -0.094 25.583 1.00 93.00 189 TYR A C 1
ATOM 1475 O O . TYR A 1 189 ? -12.207 -0.559 25.915 1.00 93.00 189 TYR A O 1
ATOM 1483 N N . PHE A 1 190 ? -14.371 -0.186 26.383 1.00 93.88 190 PHE A N 1
ATOM 1484 C CA . PHE A 1 190 ? -14.298 -0.778 27.724 1.00 93.88 190 PHE A CA 1
ATOM 1485 C C . PHE A 1 190 ? -13.866 -2.245 27.688 1.00 93.88 190 PHE A C 1
ATOM 1487 O O . PHE A 1 190 ? -13.020 -2.658 28.485 1.00 93.88 190 PHE A O 1
ATOM 1494 N N . GLY A 1 191 ? -14.391 -3.029 26.744 1.00 92.00 191 GLY A N 1
ATOM 1495 C CA . GLY A 1 191 ? -14.026 -4.436 26.595 1.00 92.00 191 GLY A CA 1
ATOM 1496 C C . GLY A 1 191 ? -12.555 -4.624 26.223 1.00 92.00 191 GLY A C 1
ATOM 1497 O O . GLY A 1 191 ? -11.879 -5.486 26.787 1.00 92.00 191 GLY A O 1
ATOM 1498 N N . LEU A 1 192 ? -12.017 -3.770 25.347 1.00 92.62 192 LEU A N 1
ATOM 1499 C CA . LEU A 1 192 ? -10.606 -3.801 24.958 1.00 92.62 192 LEU A CA 1
ATOM 1500 C C . LEU A 1 192 ? -9.665 -3.447 26.112 1.00 92.62 192 LEU A C 1
ATOM 1502 O O . LEU A 1 192 ? -8.623 -4.094 26.259 1.00 92.62 192 LEU A O 1
ATOM 1506 N N . VAL A 1 193 ? -10.020 -2.462 26.942 1.00 91.75 193 VAL A N 1
ATOM 1507 C CA . VAL A 1 193 ? -9.238 -2.099 28.137 1.00 91.75 193 VAL A CA 1
ATOM 1508 C C . VAL A 1 193 ? -9.271 -3.226 29.177 1.00 91.75 193 VAL A C 1
ATOM 1510 O O . VAL A 1 193 ? -8.256 -3.514 29.809 1.00 91.75 193 VAL A O 1
ATOM 1513 N N . LEU A 1 194 ? -10.407 -3.912 29.330 1.00 91.75 194 LEU A N 1
ATOM 1514 C CA . LEU A 1 194 ? -10.566 -5.029 30.271 1.00 91.75 194 LEU A CA 1
ATOM 1515 C C . LEU A 1 194 ? -9.952 -6.351 29.782 1.00 91.75 194 LEU A C 1
ATOM 1517 O O . LEU A 1 194 ? -9.734 -7.255 30.593 1.00 91.75 194 LEU A O 1
ATOM 1521 N N . SER A 1 195 ? -9.659 -6.475 28.487 1.00 90.69 195 SER A N 1
ATOM 1522 C CA . SER A 1 195 ? -9.142 -7.707 27.884 1.00 90.69 195 SER A CA 1
ATOM 1523 C C . SER A 1 195 ? -7.786 -8.145 28.463 1.00 90.69 195 SER A C 1
ATOM 1525 O O . SER A 1 195 ? -6.865 -7.348 28.684 1.00 90.69 195 SER A O 1
ATOM 1527 N N . ASN A 1 196 ? -7.645 -9.454 28.683 1.00 86.56 196 ASN A N 1
ATOM 1528 C CA . ASN A 1 196 ? -6.389 -10.067 29.126 1.00 86.56 196 ASN A CA 1
ATOM 1529 C C . ASN A 1 196 ? -5.442 -10.361 27.949 1.00 86.56 196 ASN A C 1
ATOM 1531 O O . ASN A 1 196 ? -4.220 -10.366 28.123 1.00 86.56 196 ASN A O 1
ATOM 1535 N N . ASP A 1 197 ? -6.006 -10.573 26.761 1.00 86.12 197 ASP A N 1
ATOM 1536 C CA . ASP A 1 197 ? -5.283 -11.004 25.567 1.00 86.12 197 ASP A CA 1
ATOM 1537 C C . ASP A 1 197 ? -4.747 -9.822 24.765 1.00 86.12 197 ASP A C 1
ATOM 1539 O O . ASP A 1 197 ? -5.296 -8.716 24.805 1.00 86.12 197 ASP A O 1
ATOM 1543 N N . GLU A 1 198 ? -3.645 -10.027 24.047 1.00 84.75 198 GLU A N 1
ATOM 1544 C CA . GLU A 1 198 ? -3.156 -9.023 23.107 1.00 84.75 198 GLU A CA 1
ATOM 1545 C C . GLU A 1 198 ? -4.169 -8.847 21.978 1.00 84.75 198 GLU A C 1
ATOM 1547 O O . GLU A 1 198 ? -4.720 -9.816 21.460 1.00 84.75 198 GLU A O 1
ATOM 1552 N N . TRP A 1 199 ? -4.375 -7.607 21.562 1.00 89.06 199 TRP A N 1
ATOM 1553 C CA . TRP A 1 199 ? -5.199 -7.304 20.408 1.00 89.06 199 TRP A CA 1
ATOM 1554 C C . TRP A 1 199 ? -4.509 -6.268 19.536 1.00 89.06 199 TRP A C 1
ATOM 1556 O O . TRP A 1 199 ? -3.668 -5.492 19.996 1.00 89.06 199 TRP A O 1
ATOM 1566 N N . LYS A 1 200 ? -4.868 -6.262 18.254 1.00 87.69 200 LYS A N 1
ATOM 1567 C CA . LYS A 1 200 ? -4.421 -5.258 17.290 1.00 87.69 200 LYS A CA 1
ATOM 1568 C C . LYS A 1 200 ? -5.646 -4.596 16.677 1.00 87.69 200 LYS A C 1
ATOM 1570 O O . LYS A 1 200 ? -6.609 -5.301 16.381 1.00 87.69 200 LYS A O 1
ATOM 1575 N N . PRO A 1 201 ? -5.619 -3.271 16.483 1.00 87.94 201 PRO A N 1
ATOM 1576 C CA . PRO A 1 201 ? -6.751 -2.572 15.910 1.00 87.94 201 PRO A CA 1
ATOM 1577 C C . PRO A 1 201 ? -7.011 -3.050 14.483 1.00 87.94 201 PRO A C 1
ATOM 1579 O O . PRO A 1 201 ? -6.085 -3.164 13.669 1.00 87.94 201 PRO A O 1
ATOM 1582 N N . VAL A 1 202 ? -8.282 -3.297 14.175 1.00 89.00 202 VAL A N 1
ATOM 1583 C CA . VAL A 1 202 ? -8.712 -3.607 12.812 1.00 89.00 202 VAL A CA 1
ATOM 1584 C C . VAL A 1 202 ? -8.671 -2.315 12.007 1.00 89.00 202 VAL A C 1
ATOM 1586 O O . VAL A 1 202 ? -9.215 -1.287 12.404 1.00 89.00 202 VAL A O 1
ATOM 1589 N N . ARG A 1 203 ? -7.969 -2.318 10.879 1.00 87.62 203 ARG A N 1
ATOM 1590 C CA . ARG A 1 203 ? -7.776 -1.101 10.081 1.00 87.62 203 ARG A CA 1
ATOM 1591 C C . ARG A 1 203 ? -8.918 -0.883 9.094 1.00 87.62 203 ARG A C 1
ATOM 1593 O O . ARG A 1 203 ? -9.595 -1.833 8.716 1.00 87.62 203 ARG A O 1
ATOM 1600 N N . GLY A 1 204 ? -9.087 0.364 8.653 1.00 85.88 204 GLY A N 1
ATOM 1601 C CA . GLY A 1 204 ? -10.139 0.746 7.706 1.00 85.88 204 GLY A CA 1
ATOM 1602 C C . GLY A 1 204 ? -9.942 0.175 6.298 1.00 85.88 204 GLY A C 1
ATOM 1603 O O . GLY A 1 204 ? -8.827 -0.209 5.939 1.00 85.88 204 GLY A O 1
ATOM 1604 N N . THR A 1 205 ? -10.999 0.140 5.491 1.00 86.69 205 THR A N 1
ATOM 1605 C CA . THR A 1 205 ? -10.979 -0.375 4.111 1.00 86.69 205 THR A CA 1
ATOM 1606 C C . THR A 1 205 ? -9.937 0.300 3.208 1.00 86.69 205 THR A C 1
ATOM 1608 O O . THR A 1 205 ? -9.591 1.478 3.366 1.00 86.69 205 THR A O 1
ATOM 1611 N N . PHE A 1 206 ? -9.414 -0.452 2.236 1.00 85.44 206 PHE A N 1
ATOM 1612 C CA . PHE A 1 206 ? -8.534 0.092 1.198 1.00 85.44 206 PHE A CA 1
ATOM 1613 C C . PHE A 1 206 ? -9.277 0.978 0.193 1.00 85.44 206 PHE A C 1
ATOM 1615 O O . PHE A 1 206 ? -10.367 0.667 -0.282 1.00 85.44 206 PHE A O 1
ATOM 1622 N N . SER A 1 207 ? -8.610 2.061 -0.194 1.00 81.12 207 SER A N 1
ATOM 1623 C CA . SER A 1 207 ? -9.088 3.011 -1.187 1.00 81.12 207 SER A CA 1
ATOM 1624 C C . SER A 1 207 ? -8.616 2.622 -2.583 1.00 81.12 207 SER A C 1
ATOM 1626 O O . SER A 1 207 ? -7.412 2.621 -2.851 1.00 81.12 207 SER A O 1
ATOM 1628 N N . LEU A 1 208 ? -9.548 2.351 -3.500 1.00 79.69 208 LEU A N 1
ATOM 1629 C CA . LEU A 1 208 ? -9.214 2.003 -4.885 1.00 79.69 208 LEU A CA 1
ATOM 1630 C C . LEU A 1 208 ? -8.338 3.075 -5.553 1.00 79.69 208 LEU A C 1
ATOM 1632 O O . LEU A 1 208 ? -7.305 2.744 -6.130 1.00 79.69 208 LEU A O 1
ATOM 1636 N N . SER A 1 209 ? -8.700 4.353 -5.420 1.00 75.31 209 SER A N 1
ATOM 1637 C CA . SER A 1 209 ? -7.972 5.465 -6.045 1.00 75.31 209 SER A CA 1
ATOM 1638 C C . SER A 1 209 ? -6.560 5.636 -5.479 1.00 75.31 209 SER A C 1
ATOM 1640 O O . SER A 1 209 ? -5.610 5.825 -6.240 1.00 75.31 209 SER A O 1
ATOM 1642 N N . ARG A 1 210 ? -6.381 5.504 -4.156 1.00 80.06 210 ARG A N 1
ATOM 1643 C CA . ARG A 1 210 ? -5.053 5.621 -3.528 1.00 80.06 210 ARG A CA 1
ATOM 1644 C C . ARG A 1 210 ? -4.159 4.430 -3.853 1.00 80.06 210 ARG A C 1
ATOM 1646 O O . ARG A 1 210 ? -2.966 4.621 -4.078 1.00 80.06 210 ARG A O 1
ATOM 1653 N N . VAL A 1 211 ? -4.719 3.218 -3.897 1.00 84.69 211 VAL A N 1
ATOM 1654 C CA . VAL A 1 211 ? -3.981 2.011 -4.301 1.00 84.69 211 VAL A CA 1
ATOM 1655 C C . VAL A 1 211 ? -3.560 2.112 -5.768 1.00 84.69 211 VAL A C 1
ATOM 1657 O O . VAL A 1 211 ? -2.402 1.845 -6.069 1.00 84.69 211 VAL A O 1
ATOM 1660 N N . GLN A 1 212 ? -4.446 2.564 -6.663 1.00 83.00 212 GLN A N 1
ATOM 1661 C CA . GLN A 1 212 ? -4.120 2.810 -8.075 1.00 83.00 212 GLN A CA 1
ATOM 1662 C C . GLN A 1 212 ? -2.990 3.834 -8.230 1.00 83.00 212 GLN A C 1
ATOM 1664 O O . GLN A 1 212 ? -2.009 3.563 -8.921 1.00 83.00 212 GLN A O 1
ATOM 1669 N N . LEU A 1 213 ? -3.082 4.977 -7.542 1.00 82.12 213 LEU A N 1
ATOM 1670 C CA . LEU A 1 213 ? -2.039 6.003 -7.561 1.00 82.12 213 LEU A CA 1
ATOM 1671 C C . LEU A 1 213 ? -0.701 5.460 -7.041 1.00 82.12 213 LEU A C 1
ATOM 1673 O O . LEU A 1 213 ? 0.328 5.645 -7.687 1.00 82.12 213 LEU A O 1
ATOM 1677 N N . GLY A 1 214 ? -0.715 4.759 -5.904 1.00 85.56 214 GLY A N 1
ATOM 1678 C CA . GLY A 1 214 ? 0.481 4.149 -5.326 1.00 85.56 214 GLY A CA 1
ATOM 1679 C C . GLY A 1 214 ? 1.126 3.117 -6.250 1.00 85.56 214 GLY A C 1
ATOM 1680 O O . GLY A 1 214 ? 2.346 3.101 -6.389 1.00 85.56 214 GLY A O 1
ATOM 1681 N N . LEU A 1 215 ? 0.310 2.298 -6.913 1.00 87.75 215 LEU A N 1
ATOM 1682 C CA . LEU A 1 215 ? 0.747 1.261 -7.843 1.00 87.75 215 LEU A CA 1
ATOM 1683 C C . LEU A 1 215 ? 1.391 1.855 -9.101 1.00 87.75 215 LEU A C 1
ATOM 1685 O O . LEU A 1 215 ? 2.495 1.447 -9.458 1.00 87.75 215 LEU A O 1
ATOM 1689 N N . TRP A 1 216 ? 0.768 2.850 -9.740 1.00 87.06 216 TRP A N 1
ATOM 1690 C CA . TRP A 1 216 ? 1.337 3.497 -10.930 1.00 87.06 216 TRP A CA 1
ATOM 1691 C C . TRP A 1 216 ? 2.570 4.338 -10.612 1.00 87.06 216 TRP A C 1
ATOM 1693 O O . TRP A 1 216 ? 3.531 4.342 -11.382 1.00 87.06 216 TRP A O 1
ATOM 1703 N N . PHE A 1 217 ? 2.581 5.005 -9.457 1.00 85.50 217 PHE A N 1
ATOM 1704 C CA . PHE A 1 217 ? 3.757 5.721 -8.976 1.00 85.50 217 PHE A CA 1
ATOM 1705 C C . PHE A 1 217 ? 4.928 4.762 -8.742 1.00 85.50 217 PHE A C 1
ATOM 1707 O O . PHE A 1 217 ? 6.047 5.023 -9.188 1.00 85.50 217 PHE A O 1
ATOM 1714 N N . MET A 1 218 ? 4.665 3.614 -8.111 1.00 89.38 218 MET A N 1
ATOM 1715 C CA . MET A 1 218 ? 5.696 2.607 -7.884 1.00 89.38 218 MET A CA 1
ATOM 1716 C C . MET A 1 218 ? 6.169 1.976 -9.196 1.00 89.38 218 MET A C 1
ATOM 1718 O O . MET A 1 218 ? 7.369 1.814 -9.397 1.00 89.38 218 MET A O 1
ATOM 1722 N N . PHE A 1 219 ? 5.265 1.696 -10.136 1.00 91.31 219 PHE A N 1
ATOM 1723 C CA . PHE A 1 219 ? 5.645 1.247 -11.475 1.00 91.31 219 PHE A CA 1
ATOM 1724 C C . PHE A 1 219 ? 6.580 2.250 -12.166 1.00 91.31 219 PHE A C 1
ATOM 1726 O O . PHE A 1 219 ? 7.630 1.850 -12.663 1.00 91.31 219 PHE A O 1
ATOM 1733 N N . ALA A 1 220 ? 6.252 3.547 -12.143 1.00 89.38 220 ALA A N 1
ATOM 1734 C CA . ALA A 1 220 ? 7.064 4.586 -12.773 1.00 89.38 220 ALA A CA 1
ATOM 1735 C C . ALA A 1 220 ? 8.484 4.660 -12.186 1.00 89.38 220 ALA A C 1
ATOM 1737 O O . ALA A 1 220 ? 9.452 4.738 -12.948 1.00 89.38 220 ALA A O 1
ATOM 1738 N N . ILE A 1 221 ? 8.615 4.580 -10.854 1.00 90.25 221 ILE A N 1
ATOM 1739 C CA . ILE A 1 221 ? 9.914 4.567 -10.163 1.00 90.25 221 ILE A CA 1
ATOM 1740 C C . ILE A 1 221 ? 10.681 3.276 -10.454 1.00 90.25 221 ILE A C 1
ATOM 1742 O O . ILE A 1 221 ? 11.851 3.343 -10.818 1.00 90.25 221 ILE A O 1
ATOM 1746 N N . CYS A 1 222 ? 10.052 2.106 -10.312 1.00 92.88 222 CYS A N 1
ATOM 1747 C CA . CYS A 1 222 ? 10.705 0.821 -10.564 1.00 92.88 222 CYS A CA 1
ATOM 1748 C C . CYS A 1 222 ? 11.199 0.721 -12.007 1.00 92.88 222 CYS A C 1
ATOM 1750 O O . CYS A 1 222 ? 12.348 0.346 -12.224 1.00 92.88 222 CYS A O 1
ATOM 1752 N N . ALA A 1 223 ? 10.366 1.094 -12.981 1.00 90.88 223 ALA A N 1
ATOM 1753 C CA . ALA A 1 223 ? 10.755 1.130 -14.384 1.00 90.88 223 ALA A CA 1
ATOM 1754 C C . ALA A 1 223 ? 11.873 2.153 -14.624 1.00 90.88 223 ALA A C 1
ATOM 1756 O O . ALA A 1 223 ? 12.852 1.829 -15.284 1.00 90.88 223 ALA A O 1
ATOM 1757 N N . GLY A 1 224 ? 11.793 3.350 -14.036 1.00 89.00 224 GLY A N 1
ATOM 1758 C CA . GLY A 1 224 ? 12.829 4.376 -14.182 1.00 89.00 224 GLY A CA 1
ATOM 1759 C C . GLY A 1 224 ? 14.185 3.931 -13.640 1.00 89.00 224 GLY A C 1
ATOM 1760 O O . GLY A 1 224 ? 15.191 4.047 -14.332 1.00 89.00 224 GLY A O 1
ATOM 1761 N N . VAL A 1 225 ? 14.209 3.353 -12.437 1.00 90.44 225 VAL A N 1
ATOM 1762 C CA . VAL A 1 225 ? 15.428 2.810 -11.817 1.00 90.44 225 VAL A CA 1
ATOM 1763 C C . VAL A 1 225 ? 15.963 1.618 -12.607 1.00 90.44 225 VAL A C 1
ATOM 1765 O O . VAL A 1 225 ? 17.166 1.543 -12.845 1.00 90.44 225 VAL A O 1
ATOM 1768 N N . PHE A 1 226 ? 15.090 0.709 -13.048 1.00 89.94 226 PHE A N 1
ATOM 1769 C CA . PHE A 1 226 ? 15.479 -0.422 -13.889 1.00 89.94 226 PHE A CA 1
ATOM 1770 C C . PHE A 1 226 ? 16.154 0.052 -15.179 1.00 89.94 226 PHE A C 1
ATOM 1772 O O . PHE A 1 226 ? 17.274 -0.358 -15.474 1.00 89.94 226 PHE A O 1
ATOM 1779 N N . LEU A 1 227 ? 15.507 0.961 -15.912 1.00 87.06 227 LEU A N 1
ATOM 1780 C CA . LEU A 1 227 ? 16.030 1.497 -17.165 1.00 87.06 227 LEU A CA 1
ATOM 1781 C C . LEU A 1 227 ? 17.314 2.298 -16.938 1.00 87.06 227 LEU A C 1
ATOM 1783 O O . LEU A 1 227 ? 18.257 2.143 -17.702 1.00 87.06 227 LEU A O 1
ATOM 1787 N N . TRP A 1 228 ? 17.402 3.077 -15.860 1.00 87.12 228 TRP A N 1
ATOM 1788 C CA . TRP A 1 228 ? 18.622 3.802 -15.513 1.00 87.12 228 TRP A CA 1
ATOM 1789 C C . TRP A 1 228 ? 19.804 2.869 -15.226 1.00 87.12 228 TRP A C 1
ATOM 1791 O O . TRP A 1 228 ? 20.906 3.136 -15.689 1.00 87.12 228 TRP A O 1
ATOM 1801 N N . ILE A 1 229 ? 19.600 1.749 -14.528 1.00 84.81 229 ILE A N 1
ATOM 1802 C CA . ILE A 1 229 ? 20.680 0.780 -14.266 1.00 84.81 229 ILE A CA 1
ATOM 1803 C C . ILE A 1 229 ? 21.093 0.053 -15.556 1.00 84.81 229 ILE A C 1
ATOM 1805 O O . ILE A 1 229 ? 22.280 -0.182 -15.785 1.00 84.81 229 ILE A O 1
ATOM 1809 N N . VAL A 1 230 ? 20.130 -0.278 -16.422 1.00 80.75 230 VAL A N 1
ATOM 1810 C CA . VAL A 1 230 ? 20.395 -0.969 -17.695 1.00 80.75 230 VAL A CA 1
ATOM 1811 C C . VAL A 1 230 ? 21.074 -0.044 -18.719 1.00 80.75 230 VAL A C 1
ATOM 1813 O O . VAL A 1 230 ? 21.981 -0.480 -19.423 1.00 80.75 230 VAL A O 1
ATOM 1816 N N . TYR A 1 231 ? 20.681 1.231 -18.790 1.00 75.12 231 TYR A N 1
ATOM 1817 C CA . TYR A 1 231 ? 21.155 2.200 -19.790 1.00 75.12 231 TYR A CA 1
ATOM 1818 C C . TYR A 1 231 ? 22.268 3.131 -19.318 1.00 75.12 231 TYR A C 1
ATOM 1820 O O . TYR A 1 231 ? 22.974 3.723 -20.133 1.00 75.12 231 TYR A O 1
ATOM 1828 N N . GLY A 1 232 ? 22.373 3.338 -18.009 1.00 71.19 232 GLY A N 1
ATOM 1829 C CA . GLY A 1 232 ? 23.133 4.425 -17.397 1.00 71.19 232 GLY A CA 1
ATOM 1830 C C . GLY A 1 232 ? 22.499 5.817 -17.570 1.00 71.19 232 GLY A C 1
ATOM 1831 O O . GLY A 1 232 ? 23.023 6.783 -17.022 1.00 71.19 232 GLY A O 1
ATOM 1832 N N . ASP A 1 233 ? 21.397 5.940 -18.314 1.00 73.50 233 ASP A N 1
ATOM 1833 C CA . ASP A 1 233 ? 20.675 7.194 -18.548 1.00 73.50 233 ASP A CA 1
ATOM 1834 C C . ASP A 1 233 ? 19.204 7.039 -18.150 1.00 73.50 233 ASP A C 1
ATOM 1836 O O . ASP A 1 233 ? 18.606 5.981 -18.358 1.00 73.50 233 ASP A O 1
ATOM 1840 N N . LEU A 1 234 ? 18.630 8.081 -17.548 1.00 77.75 234 LEU A N 1
ATOM 1841 C CA . LEU A 1 234 ? 17.245 8.064 -17.088 1.00 77.75 234 LEU A CA 1
ATOM 1842 C C . LEU A 1 234 ? 16.333 8.474 -18.255 1.00 77.75 234 LEU A C 1
ATOM 1844 O O . LEU A 1 234 ? 16.349 9.639 -18.658 1.00 77.75 234 LEU A O 1
ATOM 1848 N N . PRO A 1 235 ? 15.527 7.557 -18.820 1.00 76.00 235 PRO A N 1
ATOM 1849 C CA . PRO A 1 235 ? 14.661 7.901 -19.936 1.00 76.00 235 PRO A CA 1
ATOM 1850 C C . PRO A 1 235 ? 13.572 8.886 -19.502 1.00 76.00 235 PRO A C 1
ATOM 1852 O O . PRO A 1 235 ? 13.052 8.815 -18.387 1.00 76.00 235 PRO A O 1
ATOM 1855 N N . ALA A 1 236 ? 13.192 9.783 -20.414 1.00 80.25 236 ALA A N 1
ATOM 1856 C CA . ALA A 1 236 ? 12.063 10.677 -20.201 1.00 80.25 236 ALA A CA 1
ATOM 1857 C C . ALA A 1 236 ? 10.777 9.869 -19.966 1.00 80.25 236 ALA A C 1
ATOM 1859 O O . ALA A 1 236 ? 10.509 8.890 -20.667 1.00 80.25 236 ALA A O 1
ATOM 1860 N N . ILE A 1 237 ? 9.988 10.289 -18.976 1.00 79.00 237 ILE A N 1
ATOM 1861 C CA . ILE A 1 237 ? 8.693 9.676 -18.680 1.00 79.00 237 ILE A CA 1
ATOM 1862 C C . ILE A 1 237 ? 7.722 10.019 -19.812 1.00 79.00 237 ILE A C 1
ATOM 1864 O O . ILE A 1 237 ? 7.580 11.187 -20.175 1.00 79.00 237 ILE A O 1
ATOM 1868 N N . ASP A 1 238 ? 7.044 9.005 -20.347 1.00 80.81 238 ASP A N 1
ATOM 1869 C CA . ASP A 1 238 ? 6.065 9.201 -21.412 1.00 80.81 238 ASP A CA 1
ATOM 1870 C C . ASP A 1 238 ? 4.821 9.972 -20.932 1.00 80.81 238 ASP A C 1
ATOM 1872 O O . ASP A 1 238 ? 4.345 9.807 -19.802 1.00 80.81 238 ASP A O 1
ATOM 1876 N N . GLY A 1 239 ? 4.261 10.791 -21.827 1.00 73.44 239 GLY A N 1
ATOM 1877 C CA . GLY A 1 239 ? 3.080 11.607 -21.553 1.00 73.44 239 GLY A CA 1
ATOM 1878 C C . GLY A 1 239 ? 1.845 10.787 -21.167 1.00 73.44 239 GLY A C 1
ATOM 1879 O O . GLY A 1 239 ? 1.049 11.250 -20.355 1.00 73.44 239 GLY A O 1
ATOM 1880 N N . SER A 1 240 ? 1.697 9.557 -21.671 1.00 73.19 240 SER A N 1
ATOM 1881 C CA . SER A 1 240 ? 0.596 8.660 -21.293 1.00 73.19 240 SER A CA 1
ATOM 1882 C C . SER A 1 240 ? 0.724 8.148 -19.854 1.00 73.19 240 SER A C 1
ATOM 1884 O O . SER A 1 240 ? -0.282 8.048 -19.151 1.00 73.19 240 SER A O 1
ATOM 1886 N N . LEU A 1 241 ? 1.948 7.909 -19.364 1.00 75.56 241 LEU A N 1
ATOM 1887 C CA . LEU A 1 241 ? 2.197 7.501 -17.979 1.00 75.56 241 LEU A CA 1
ATOM 1888 C C . LEU A 1 241 ? 2.006 8.670 -17.005 1.00 75.56 241 LEU A C 1
ATOM 1890 O O . LEU A 1 241 ? 1.407 8.502 -15.941 1.00 75.56 241 LEU A O 1
ATOM 1894 N N . LEU A 1 242 ? 2.438 9.874 -17.394 1.00 76.19 242 LEU A N 1
ATOM 1895 C CA . LEU A 1 242 ? 2.087 11.105 -16.677 1.00 76.19 242 LEU A CA 1
ATOM 1896 C C . LEU A 1 242 ? 0.574 11.346 -16.699 1.00 76.19 242 LEU A C 1
ATOM 1898 O O . LEU A 1 242 ? 0.009 11.759 -15.691 1.00 76.19 242 LEU A O 1
ATOM 1902 N N . GLY A 1 243 ? -0.091 11.023 -17.810 1.00 70.44 243 GLY A N 1
ATOM 1903 C CA . GLY A 1 243 ? -1.543 11.020 -17.941 1.00 70.44 243 GLY A CA 1
ATOM 1904 C C . GLY A 1 243 ? -2.217 10.056 -16.964 1.00 70.44 243 GLY A C 1
ATOM 1905 O O . GLY A 1 243 ? -3.144 10.462 -16.273 1.00 70.44 243 GLY A O 1
ATOM 1906 N N . LEU A 1 244 ? -1.726 8.820 -16.820 1.00 72.81 244 LEU A N 1
ATOM 1907 C CA . LEU A 1 244 ? -2.226 7.842 -15.840 1.00 72.81 244 LEU A CA 1
ATOM 1908 C C . LEU A 1 244 ? -2.046 8.312 -14.393 1.00 72.81 244 LEU A C 1
ATOM 1910 O O . LEU A 1 244 ? -2.975 8.205 -13.587 1.00 72.81 244 LEU A O 1
ATOM 1914 N N . LEU A 1 245 ? -0.876 8.866 -14.062 1.00 77.62 245 LEU A N 1
ATOM 1915 C CA . LEU A 1 245 ? -0.622 9.475 -12.753 1.00 77.62 245 LEU A CA 1
ATOM 1916 C C . LEU A 1 245 ? -1.538 10.686 -12.522 1.00 77.62 245 LEU A C 1
ATOM 1918 O O . LEU A 1 245 ? -2.095 10.843 -11.434 1.00 77.62 245 LEU A O 1
ATOM 1922 N N . GLY A 1 246 ? -1.756 11.500 -13.555 1.00 67.19 246 GLY A N 1
ATOM 1923 C CA . GLY A 1 246 ? -2.667 12.641 -13.553 1.00 67.19 246 GLY A CA 1
ATOM 1924 C C . GLY A 1 246 ? -4.122 12.231 -13.331 1.00 67.19 246 GLY A C 1
ATOM 1925 O O . GLY A 1 246 ? -4.766 12.762 -12.432 1.00 67.19 246 GLY A O 1
ATOM 1926 N N . ILE A 1 247 ? -4.626 11.230 -14.059 1.00 65.88 247 ILE A N 1
ATOM 1927 C CA . ILE A 1 247 ? -5.975 10.664 -13.890 1.00 65.88 247 ILE A CA 1
ATOM 1928 C C . ILE A 1 247 ? -6.134 10.073 -12.484 1.00 65.88 247 ILE A C 1
ATOM 1930 O O . ILE A 1 247 ? -7.144 10.316 -11.824 1.00 65.88 247 ILE A O 1
ATOM 1934 N N . SER A 1 248 ? -5.125 9.358 -11.981 1.00 66.12 248 SER A N 1
ATOM 1935 C CA . SER A 1 248 ? -5.134 8.805 -10.617 1.00 66.12 248 SER A CA 1
ATOM 1936 C C . SER A 1 248 ? -5.166 9.913 -9.555 1.00 66.12 248 SER A C 1
ATOM 1938 O O . SER A 1 248 ? -5.871 9.805 -8.547 1.00 66.12 248 SER A O 1
ATOM 1940 N N . THR A 1 249 ? -4.462 11.022 -9.803 1.00 62.94 249 THR A N 1
ATOM 1941 C CA . THR A 1 249 ? -4.452 12.206 -8.931 1.00 62.94 249 THR A CA 1
ATOM 1942 C C . THR A 1 249 ? -5.801 12.924 -8.958 1.00 62.94 249 THR A C 1
ATOM 1944 O O . THR A 1 249 ? -6.360 13.203 -7.900 1.00 62.94 249 THR A O 1
ATOM 1947 N N . VAL A 1 250 ? -6.375 13.155 -10.144 1.00 60.50 250 VAL A N 1
ATOM 1948 C CA . VAL A 1 250 ? -7.706 13.764 -10.319 1.00 60.50 250 VAL A CA 1
ATOM 1949 C C . VAL A 1 250 ? -8.784 12.912 -9.653 1.00 60.50 250 VAL A C 1
ATOM 1951 O O . VAL A 1 250 ? -9.628 13.446 -8.940 1.00 60.50 250 VAL A O 1
ATOM 1954 N N . THR A 1 251 ? -8.720 11.588 -9.798 1.00 62.03 251 THR A N 1
ATOM 1955 C CA . THR A 1 251 ? -9.661 10.660 -9.152 1.00 62.03 251 THR A CA 1
ATOM 1956 C C . THR A 1 251 ? -9.536 10.717 -7.627 1.00 62.03 251 THR A C 1
ATOM 1958 O O . THR A 1 251 ? -10.541 10.752 -6.917 1.00 62.03 251 THR A O 1
ATOM 1961 N N . THR A 1 252 ? -8.308 10.800 -7.105 1.00 59.03 252 THR A N 1
ATOM 1962 C CA . THR A 1 252 ? -8.065 10.938 -5.662 1.00 59.03 252 THR A CA 1
ATOM 1963 C C . THR A 1 252 ? -8.621 12.261 -5.134 1.00 59.03 252 THR A C 1
ATOM 1965 O O . THR A 1 252 ? -9.388 12.263 -4.174 1.00 59.03 252 THR A O 1
ATOM 1968 N N . VAL A 1 253 ? -8.313 13.384 -5.784 1.00 58.12 253 VAL A N 1
ATOM 1969 C CA . VAL A 1 253 ? -8.798 14.713 -5.376 1.00 58.12 253 VAL A CA 1
ATOM 1970 C C . VAL A 1 253 ? -10.318 14.822 -5.503 1.00 58.12 253 VAL A C 1
ATOM 1972 O O . VAL A 1 253 ? -10.957 15.341 -4.593 1.00 58.12 253 VAL A O 1
ATOM 1975 N N . GLY A 1 254 ? -10.907 14.287 -6.575 1.00 56.72 254 GLY A N 1
ATOM 1976 C CA . GLY A 1 254 ? -12.358 14.240 -6.760 1.00 56.72 254 GLY A CA 1
ATOM 1977 C C . GLY A 1 254 ? -13.047 13.453 -5.649 1.00 56.72 254 GLY A C 1
ATOM 1978 O O . GLY A 1 254 ? -14.017 13.934 -5.066 1.00 56.72 254 GLY A O 1
ATOM 1979 N N . SER A 1 255 ? -12.488 12.297 -5.272 1.00 55.59 255 SER A N 1
ATOM 1980 C CA . SER A 1 255 ? -13.004 11.523 -4.141 1.00 55.59 255 SER A CA 1
ATOM 1981 C C . SER A 1 255 ? -12.902 12.289 -2.816 1.00 55.59 255 SER A C 1
ATOM 1983 O O . SER A 1 255 ? -13.873 12.342 -2.071 1.00 55.59 255 SER A O 1
ATOM 1985 N N . LEU A 1 256 ? -11.789 12.990 -2.570 1.00 55.22 256 LEU A N 1
ATOM 1986 C CA . LEU A 1 256 ? -11.596 13.797 -1.362 1.00 55.22 256 LEU A CA 1
ATOM 1987 C C . LEU A 1 256 ? -12.511 15.031 -1.305 1.00 55.22 256 LEU A C 1
ATOM 1989 O O . LEU A 1 256 ? -12.938 15.413 -0.220 1.00 55.22 256 LEU A O 1
ATOM 1993 N N . ALA A 1 257 ? -12.805 15.674 -2.439 1.00 55.03 257 ALA A N 1
ATOM 1994 C CA . ALA A 1 257 ? -13.703 16.830 -2.498 1.00 55.03 257 ALA A CA 1
ATOM 1995 C C . ALA A 1 257 ? -15.148 16.434 -2.164 1.00 55.03 257 ALA A C 1
ATOM 1997 O O . ALA A 1 257 ? -15.819 17.111 -1.387 1.00 55.03 257 ALA A O 1
ATOM 1998 N N . VAL A 1 258 ? -15.586 15.292 -2.692 1.00 54.31 258 VAL A N 1
ATOM 1999 C CA . VAL A 1 258 ? -16.861 14.658 -2.346 1.00 54.31 258 VAL A CA 1
ATOM 2000 C C . VAL A 1 258 ? -16.895 14.257 -0.865 1.00 54.31 258 VAL A C 1
ATOM 2002 O O . VAL A 1 258 ? -17.888 14.497 -0.185 1.00 54.31 258 VAL A O 1
ATOM 2005 N N . ASP A 1 259 ? -15.807 13.689 -0.341 1.00 51.81 259 ASP A N 1
ATOM 2006 C CA . ASP A 1 259 ? -15.739 13.229 1.051 1.00 51.81 259 ASP A CA 1
ATOM 2007 C C . ASP A 1 259 ? -15.729 14.386 2.063 1.00 51.81 259 ASP A C 1
ATOM 2009 O O . ASP A 1 259 ? -16.319 14.271 3.137 1.00 51.81 259 ASP A O 1
ATOM 2013 N N . ARG A 1 260 ? -15.089 15.516 1.728 1.00 50.47 260 ARG A N 1
ATOM 2014 C CA . ARG A 1 260 ? -15.066 16.722 2.575 1.00 50.47 260 ARG A CA 1
ATOM 2015 C C . ARG A 1 260 ? -16.444 17.359 2.722 1.00 50.47 260 ARG A C 1
ATOM 2017 O O . ARG A 1 260 ? -16.758 17.845 3.802 1.00 50.47 260 ARG A O 1
ATOM 2024 N N . ASN A 1 261 ? -17.262 17.319 1.673 1.00 51.09 261 ASN A N 1
ATOM 2025 C CA . ASN A 1 261 ? -18.635 17.824 1.726 1.00 51.09 261 ASN A CA 1
ATOM 2026 C C . ASN A 1 261 ? -19.588 16.867 2.467 1.00 51.09 261 ASN A C 1
ATOM 2028 O O . ASN A 1 261 ? -20.622 17.306 2.955 1.00 51.09 261 ASN A O 1
ATOM 2032 N N . ALA A 1 262 ? -19.219 15.588 2.604 1.00 48.69 262 ALA A N 1
ATOM 2033 C CA . ALA A 1 262 ? -20.015 14.555 3.270 1.00 48.69 262 ALA A CA 1
ATOM 2034 C C . ALA A 1 262 ? -19.618 14.284 4.741 1.00 48.69 262 ALA A C 1
ATOM 2036 O O . ALA A 1 262 ? -20.100 13.320 5.328 1.00 48.69 262 ALA A O 1
ATOM 2037 N N . GLY A 1 263 ? -18.745 15.100 5.350 1.00 48.59 263 GLY A N 1
ATOM 2038 C CA . GLY A 1 263 ? -18.345 14.938 6.760 1.00 48.59 263 GLY A CA 1
ATOM 2039 C C . GLY A 1 263 ? -17.265 13.878 7.023 1.00 48.59 263 GLY A C 1
ATOM 2040 O O . GLY A 1 263 ? -17.042 13.508 8.173 1.00 48.59 263 GLY A O 1
ATOM 2041 N N . GLY A 1 264 ? -16.550 13.427 5.986 1.00 55.81 264 GLY A N 1
ATOM 2042 C CA . GLY A 1 264 ? -15.583 12.331 6.077 1.00 55.81 264 GLY A CA 1
ATOM 2043 C C . GLY A 1 264 ? -16.257 10.959 5.993 1.00 55.81 264 GLY A C 1
ATOM 2044 O O . GLY A 1 264 ? -17.395 10.773 6.413 1.00 55.81 264 GLY A O 1
ATOM 2045 N N . ARG A 1 265 ? -15.569 9.973 5.402 1.00 65.06 265 ARG A N 1
ATOM 2046 C CA . ARG A 1 265 ? -16.140 8.626 5.271 1.00 65.06 265 ARG A CA 1
ATOM 2047 C C . ARG A 1 265 ? -16.220 7.947 6.641 1.00 65.06 265 ARG A C 1
ATOM 2049 O O . ARG A 1 265 ? -15.217 7.963 7.361 1.00 65.06 265 ARG A O 1
ATOM 2056 N N . PRO A 1 266 ? -17.358 7.318 6.986 1.00 71.56 266 PRO A N 1
ATOM 2057 C CA . PRO A 1 266 ? -17.451 6.525 8.199 1.00 71.56 266 PRO A CA 1
ATOM 2058 C C . PRO A 1 266 ? -16.436 5.384 8.142 1.00 71.56 266 PRO A C 1
ATOM 2060 O O . PRO A 1 266 ? -16.224 4.767 7.095 1.00 71.56 266 PRO A O 1
ATOM 2063 N N . TYR A 1 267 ? -15.794 5.121 9.277 1.00 80.19 267 TYR A N 1
ATOM 2064 C CA . TYR A 1 267 ? -14.862 4.011 9.402 1.00 80.19 267 TYR A CA 1
ATOM 2065 C C . TYR A 1 267 ? -15.585 2.690 9.120 1.00 80.19 267 TYR A C 1
ATOM 2067 O O . TYR A 1 267 ? -16.608 2.379 9.732 1.00 80.19 267 TYR A O 1
ATOM 2075 N N . SER A 1 268 ? -15.026 1.910 8.199 1.00 84.00 268 SER A N 1
ATOM 2076 C CA . SER A 1 268 ? -15.483 0.564 7.874 1.00 84.00 268 SER A CA 1
ATOM 2077 C C . SER A 1 268 ? -14.300 -0.397 8.007 1.00 84.00 268 SER A C 1
ATOM 2079 O O . SER A 1 268 ? -13.248 -0.116 7.421 1.00 84.00 268 SER A O 1
ATOM 2081 N N . PRO A 1 269 ? -14.415 -1.486 8.786 1.00 86.75 269 PRO A N 1
ATOM 2082 C CA . PRO A 1 269 ? -13.345 -2.468 8.923 1.00 86.75 269 PRO A CA 1
ATOM 2083 C C . PRO A 1 269 ? -12.974 -3.116 7.582 1.00 86.75 269 PRO A C 1
ATOM 2085 O O . PRO A 1 269 ? -13.840 -3.488 6.793 1.00 86.75 269 PRO A O 1
ATOM 2088 N N . SER A 1 270 ? -11.674 -3.268 7.332 1.00 87.69 270 SER A N 1
ATOM 2089 C CA . SER A 1 270 ? -11.146 -3.942 6.141 1.00 87.69 270 SER A CA 1
ATOM 2090 C C . SER A 1 270 ? -11.480 -5.435 6.156 1.00 87.69 270 SER A C 1
ATOM 2092 O O . SER A 1 270 ? -11.186 -6.121 7.134 1.00 87.69 270 SER A O 1
ATOM 2094 N N . GLN A 1 271 ? -12.011 -5.953 5.046 1.00 83.94 271 GLN A N 1
ATOM 2095 C CA . GLN A 1 271 ? -12.253 -7.391 4.837 1.00 83.94 271 GLN A CA 1
ATOM 2096 C C . GLN A 1 271 ? -11.130 -8.055 4.020 1.00 83.94 271 GLN A C 1
ATOM 2098 O O . GLN A 1 271 ? -11.209 -9.223 3.641 1.00 83.94 271 GLN A O 1
ATOM 2103 N N . GLY A 1 272 ? -10.061 -7.303 3.749 1.00 85.25 272 GLY A N 1
ATOM 2104 C CA . GLY A 1 272 ? -8.918 -7.713 2.941 1.00 85.25 272 GLY A CA 1
ATOM 2105 C C . GLY A 1 272 ? -8.807 -6.908 1.650 1.00 85.25 272 GLY A C 1
ATOM 2106 O O . GLY A 1 272 ? -9.776 -6.340 1.161 1.00 85.25 272 GLY A O 1
ATOM 2107 N N . LEU A 1 273 ? -7.602 -6.872 1.072 1.00 84.62 273 LEU A N 1
ATOM 2108 C CA . LEU A 1 273 ? -7.279 -6.013 -0.074 1.00 84.62 273 LEU A CA 1
ATOM 2109 C C . LEU A 1 273 ? -8.262 -6.188 -1.246 1.00 84.62 273 LEU A C 1
ATOM 2111 O O . LEU A 1 273 ? -8.827 -5.213 -1.722 1.00 84.62 273 LEU A O 1
ATOM 2115 N N . PHE A 1 274 ? -8.474 -7.418 -1.720 1.00 84.62 274 PHE A N 1
ATOM 2116 C CA . PHE A 1 274 ? -9.325 -7.662 -2.891 1.00 84.62 274 PHE A CA 1
ATOM 2117 C C . PHE A 1 274 ? -10.805 -7.389 -2.617 1.00 84.62 274 PHE A C 1
ATOM 2119 O O . PHE A 1 274 ? -11.464 -6.789 -3.465 1.00 84.62 274 PHE A O 1
ATOM 2126 N N . ALA A 1 275 ? -11.306 -7.780 -1.441 1.00 84.12 275 ALA A N 1
ATOM 2127 C CA . ALA A 1 275 ? -12.671 -7.475 -1.021 1.00 84.12 275 ALA A CA 1
ATOM 2128 C C . ALA A 1 275 ? -12.873 -5.953 -0.965 1.00 84.12 275 ALA A C 1
ATOM 2130 O O . ALA A 1 275 ? -13.735 -5.411 -1.643 1.00 84.12 275 ALA A O 1
ATOM 2131 N N . ASP A 1 276 ? -11.981 -5.226 -0.298 1.00 83.50 276 ASP A N 1
ATOM 2132 C CA . ASP A 1 276 ? -12.079 -3.772 -0.183 1.00 83.50 276 ASP A CA 1
ATOM 2133 C C . ASP A 1 276 ? -12.018 -3.058 -1.548 1.00 83.50 276 ASP A C 1
ATOM 2135 O O . ASP A 1 276 ? -12.734 -2.079 -1.778 1.00 83.50 276 ASP A O 1
ATOM 2139 N N . LEU A 1 277 ? -11.199 -3.550 -2.486 1.00 82.50 277 LEU A N 1
ATOM 2140 C CA . LEU A 1 277 ? -11.072 -2.970 -3.827 1.00 82.50 277 LEU A CA 1
ATOM 2141 C C . LEU A 1 277 ? -12.285 -3.256 -4.724 1.00 82.50 277 LEU A C 1
ATOM 2143 O O . LEU A 1 277 ? -12.685 -2.378 -5.488 1.00 82.50 277 LEU A O 1
ATOM 2147 N N . VAL A 1 278 ? -12.885 -4.446 -4.631 1.00 79.94 278 VAL A N 1
ATOM 2148 C CA . VAL A 1 278 ? -13.991 -4.875 -5.508 1.00 79.94 278 VAL A CA 1
ATOM 2149 C C . VAL A 1 278 ? -15.359 -4.559 -4.898 1.00 79.94 278 VAL A C 1
ATOM 2151 O O . VAL A 1 278 ? -16.198 -3.957 -5.563 1.00 79.94 278 VAL A O 1
ATOM 2154 N N . THR A 1 279 ? -15.572 -4.897 -3.626 1.00 70.00 279 THR A N 1
ATOM 2155 C CA . THR A 1 279 ? -16.876 -4.866 -2.939 1.00 70.00 279 THR A CA 1
ATOM 2156 C C . THR A 1 279 ? -17.013 -3.744 -1.914 1.00 70.00 279 THR A C 1
ATOM 2158 O O . THR A 1 279 ? -18.040 -3.666 -1.255 1.00 70.00 279 THR A O 1
ATOM 2161 N N . GLY A 1 280 ? -16.005 -2.877 -1.762 1.00 59.84 280 GLY A N 1
ATOM 2162 C CA . GLY A 1 280 ? -15.881 -1.895 -0.669 1.00 59.84 280 GLY A CA 1
ATOM 2163 C C . GLY A 1 280 ? -17.001 -0.857 -0.484 1.00 59.84 280 GLY A C 1
ATOM 2164 O O . GLY A 1 280 ? -16.844 0.025 0.355 1.00 59.84 280 GLY A O 1
ATOM 2165 N N . PHE A 1 281 ? -18.117 -0.952 -1.210 1.00 56.94 281 PHE A N 1
ATOM 2166 C CA . PHE A 1 281 ? -19.343 -0.210 -0.934 1.00 56.94 281 PHE A CA 1
ATOM 2167 C C . PHE A 1 281 ? -20.539 -1.173 -0.956 1.00 56.94 281 PHE A C 1
ATOM 2169 O O . PHE A 1 281 ? -20.716 -1.928 -1.913 1.00 56.94 281 PHE A O 1
ATOM 2176 N N . ASN A 1 282 ? -21.384 -1.107 0.078 1.00 53.69 282 ASN A N 1
ATOM 2177 C CA . ASN A 1 282 ? -22.630 -1.882 0.232 1.00 53.69 282 ASN A CA 1
ATOM 2178 C C . ASN A 1 282 ? -23.712 -1.544 -0.821 1.00 53.69 282 ASN A C 1
ATOM 2180 O O . ASN A 1 282 ? -24.882 -1.850 -0.620 1.00 53.69 282 ASN A O 1
ATOM 2184 N N . ASP A 1 283 ? -23.339 -0.873 -1.909 1.00 54.19 283 ASP A N 1
ATOM 2185 C CA . ASP A 1 283 ? -24.233 -0.447 -2.973 1.00 54.19 283 ASP A CA 1
ATOM 2186 C C . ASP A 1 283 ? -23.898 -1.250 -4.239 1.00 54.19 283 ASP A C 1
ATOM 2188 O O . ASP A 1 283 ? -22.867 -1.035 -4.888 1.00 54.19 283 ASP A O 1
ATOM 2192 N N . ASP A 1 284 ? -24.753 -2.223 -4.565 1.00 52.06 284 ASP A N 1
ATOM 2193 C CA . ASP A 1 284 ? -24.527 -3.256 -5.590 1.00 52.06 284 ASP A CA 1
ATOM 2194 C C . ASP A 1 284 ? -24.152 -2.679 -6.968 1.00 52.06 284 ASP A C 1
ATOM 2196 O O . ASP A 1 284 ? -23.388 -3.278 -7.729 1.00 52.06 284 ASP A O 1
ATOM 2200 N N . LYS A 1 285 ? -24.629 -1.469 -7.293 1.00 53.94 285 LYS A N 1
ATOM 2201 C CA . LYS A 1 285 ? -24.346 -0.793 -8.572 1.00 53.94 285 LYS A CA 1
ATOM 2202 C C . LYS A 1 285 ? -22.894 -0.327 -8.704 1.00 53.94 285 LYS A C 1
ATOM 2204 O O . LYS A 1 285 ? -22.378 -0.237 -9.816 1.00 53.94 285 LYS A O 1
ATOM 2209 N N . GLN A 1 286 ? -22.212 -0.041 -7.596 1.00 61.56 286 GLN A N 1
ATOM 2210 C CA . GLN A 1 286 ? -20.842 0.482 -7.625 1.00 61.56 286 GLN A CA 1
ATOM 2211 C C . GLN A 1 286 ? -19.787 -0.627 -7.757 1.00 61.56 286 GLN A C 1
ATOM 2213 O O . GLN A 1 286 ? -18.667 -0.364 -8.201 1.00 61.56 286 GLN A O 1
ATOM 2218 N N . GLN A 1 287 ? -20.136 -1.874 -7.433 1.00 67.88 287 GLN A N 1
ATOM 2219 C CA . GLN A 1 287 ? -19.193 -2.998 -7.415 1.00 67.88 287 GLN A CA 1
ATOM 2220 C C . GLN A 1 287 ? -18.705 -3.385 -8.823 1.00 67.88 287 GLN A C 1
ATOM 2222 O O . GLN A 1 287 ? -17.525 -3.687 -9.009 1.00 67.88 287 GLN A O 1
ATOM 2227 N N . ILE A 1 288 ? -19.566 -3.292 -9.846 1.00 68.81 288 ILE A N 1
ATOM 2228 C CA . ILE A 1 288 ? -19.215 -3.651 -11.234 1.00 68.81 288 ILE A CA 1
ATOM 2229 C C . ILE A 1 288 ? -18.155 -2.699 -11.806 1.00 68.81 288 ILE A C 1
ATOM 2231 O O . ILE A 1 288 ? -17.151 -3.143 -12.367 1.00 68.81 288 ILE A O 1
ATOM 2235 N N . HIS A 1 289 ? -18.332 -1.390 -11.623 1.00 70.62 289 HIS A N 1
ATOM 2236 C CA . HIS A 1 289 ? -17.385 -0.387 -12.119 1.00 70.62 289 HIS A CA 1
ATOM 2237 C C . HIS A 1 289 ? -16.026 -0.471 -11.414 1.00 70.62 289 HIS A C 1
ATOM 2239 O O . HIS A 1 289 ? -14.982 -0.264 -12.037 1.00 70.62 289 HIS A O 1
ATOM 2245 N N . ARG A 1 290 ? -16.017 -0.835 -10.126 1.00 76.62 290 ARG A N 1
ATOM 2246 C CA . ARG A 1 290 ? -14.780 -1.063 -9.368 1.00 76.62 290 ARG A CA 1
ATOM 2247 C C . ARG A 1 290 ? -14.064 -2.326 -9.824 1.00 76.62 290 ARG A C 1
ATOM 2249 O O . ARG A 1 290 ? -12.855 -2.276 -10.034 1.00 76.62 290 ARG A O 1
ATOM 2256 N N . LEU A 1 291 ? -14.792 -3.421 -10.058 1.00 81.44 291 LEU A N 1
ATOM 2257 C CA . LEU A 1 291 ? -14.217 -4.643 -10.621 1.00 81.44 291 LEU A CA 1
ATOM 2258 C C . LEU A 1 291 ? -13.569 -4.373 -11.983 1.00 81.44 291 LEU A C 1
ATOM 2260 O O . LEU A 1 291 ? -12.417 -4.745 -12.196 1.00 81.44 291 LEU A O 1
ATOM 2264 N N . GLN A 1 292 ? -14.276 -3.672 -12.874 1.00 80.81 292 GLN A N 1
ATOM 2265 C CA . GLN A 1 292 ? -13.738 -3.255 -14.169 1.00 80.81 292 GLN A CA 1
ATOM 2266 C C . GLN A 1 292 ? -12.449 -2.445 -13.989 1.00 80.81 292 GLN A C 1
ATOM 2268 O O . GLN A 1 292 ? -11.431 -2.766 -14.601 1.00 80.81 292 GLN A O 1
ATOM 2273 N N . ALA A 1 293 ? -12.456 -1.436 -13.115 1.00 79.38 293 ALA A N 1
ATOM 2274 C CA . ALA A 1 293 ? -11.278 -0.619 -12.855 1.00 79.38 293 ALA A CA 1
ATOM 2275 C C . ALA A 1 293 ? -10.098 -1.452 -12.324 1.00 79.38 293 ALA A C 1
ATOM 2277 O O . ALA A 1 293 ? -8.976 -1.276 -12.798 1.00 79.38 293 ALA A O 1
ATOM 2278 N N . VAL A 1 294 ? -10.323 -2.380 -11.389 1.00 84.06 294 VAL A N 1
ATOM 2279 C CA . VAL A 1 294 ? -9.277 -3.272 -10.856 1.00 84.06 294 VAL A CA 1
ATOM 2280 C C . VAL A 1 294 ? -8.697 -4.159 -11.959 1.00 84.06 294 VAL A C 1
ATOM 2282 O O . VAL A 1 294 ? -7.480 -4.188 -12.138 1.00 84.06 294 VAL A O 1
ATOM 2285 N N . VAL A 1 295 ? -9.550 -4.835 -12.735 1.00 85.94 295 VAL A N 1
ATOM 2286 C CA . VAL A 1 295 ? -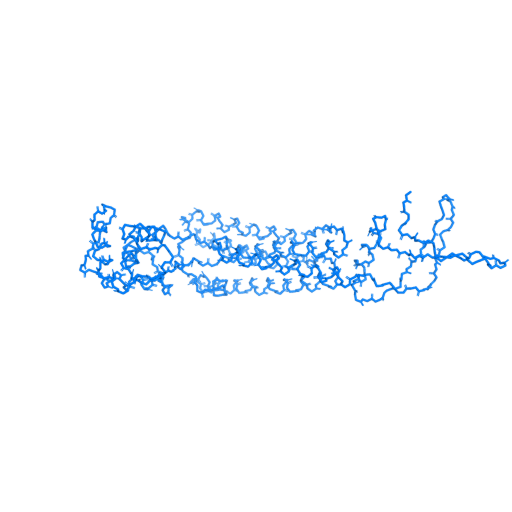9.128 -5.744 -13.814 1.00 85.94 295 VAL A CA 1
ATOM 2287 C C . VAL A 1 295 ? -8.311 -5.002 -14.871 1.00 85.94 295 VAL A C 1
ATOM 2289 O O . VAL A 1 295 ? -7.242 -5.468 -15.263 1.00 85.94 295 VAL A O 1
ATOM 2292 N N . VAL A 1 296 ? -8.767 -3.822 -15.295 1.00 83.00 296 VAL A N 1
ATOM 2293 C CA . VAL A 1 296 ? -8.070 -3.015 -16.307 1.00 83.00 296 VAL A CA 1
ATOM 2294 C C . VAL A 1 296 ? -6.725 -2.516 -15.788 1.00 83.00 296 VAL A C 1
ATOM 2296 O O . VAL A 1 296 ? -5.742 -2.560 -16.522 1.00 83.00 296 VAL A O 1
ATOM 2299 N N . ASN A 1 297 ? -6.646 -2.085 -14.524 1.00 85.75 297 ASN A N 1
ATOM 2300 C CA . ASN A 1 297 ? -5.375 -1.659 -13.934 1.00 85.75 297 ASN A CA 1
ATOM 2301 C C . ASN A 1 297 ? -4.364 -2.809 -13.876 1.00 85.75 297 ASN A C 1
ATOM 2303 O O . ASN A 1 297 ? -3.206 -2.606 -14.226 1.00 85.75 297 ASN A O 1
ATOM 2307 N N . ILE A 1 298 ? -4.792 -4.015 -13.487 1.00 88.94 298 ILE A N 1
ATOM 2308 C CA . ILE A 1 298 ? -3.917 -5.196 -13.468 1.00 88.94 298 ILE A CA 1
ATOM 2309 C C . ILE A 1 298 ? -3.452 -5.548 -14.886 1.00 88.94 298 ILE A C 1
ATOM 2311 O O . ILE A 1 298 ? -2.263 -5.791 -15.093 1.00 88.94 298 ILE A O 1
ATOM 2315 N N . LEU A 1 299 ? -4.362 -5.534 -15.867 1.00 88.94 299 LEU A N 1
ATOM 2316 C CA . LEU A 1 299 ? -4.042 -5.818 -17.267 1.00 88.94 299 LEU A CA 1
ATOM 2317 C C . LEU A 1 299 ? -3.006 -4.832 -17.816 1.00 88.94 299 LEU A C 1
ATOM 2319 O O . LEU A 1 299 ? -1.991 -5.254 -18.369 1.00 88.94 299 LEU A O 1
ATOM 2323 N N . LEU A 1 300 ? -3.227 -3.529 -17.637 1.00 87.81 300 LEU A N 1
ATOM 2324 C CA . LEU A 1 300 ? -2.315 -2.502 -18.142 1.00 87.81 300 LEU A CA 1
ATOM 2325 C C . LEU A 1 300 ? -0.980 -2.500 -17.402 1.00 87.81 300 LEU A C 1
ATOM 2327 O O . LEU A 1 300 ? 0.053 -2.295 -18.034 1.00 87.81 300 LEU A O 1
ATOM 2331 N N . LEU A 1 301 ? -0.976 -2.774 -16.095 1.00 89.75 301 LEU A N 1
ATOM 2332 C CA . LEU A 1 301 ? 0.267 -2.939 -15.349 1.00 89.75 301 LEU A CA 1
ATOM 2333 C C . LEU A 1 301 ? 1.074 -4.124 -15.893 1.00 89.75 301 LEU A C 1
ATOM 2335 O O . LEU A 1 301 ? 2.271 -3.984 -16.129 1.00 89.75 301 LEU A O 1
ATOM 2339 N N . ALA A 1 302 ? 0.433 -5.272 -16.131 1.00 91.00 302 ALA A N 1
ATOM 2340 C CA . ALA A 1 302 ? 1.100 -6.452 -16.674 1.00 91.00 302 ALA A CA 1
ATOM 2341 C C . ALA A 1 302 ? 1.683 -6.181 -18.069 1.00 91.00 302 ALA A C 1
ATOM 2343 O O . ALA A 1 302 ? 2.859 -6.458 -18.308 1.00 91.00 302 ALA A O 1
ATOM 2344 N N . VAL A 1 303 ? 0.895 -5.573 -18.963 1.00 89.75 303 VAL A N 1
ATOM 2345 C CA . VAL A 1 303 ? 1.359 -5.148 -20.295 1.00 89.75 303 VAL A CA 1
ATOM 2346 C C . VAL A 1 303 ? 2.520 -4.160 -20.176 1.00 89.75 303 VAL A C 1
ATOM 2348 O O . VAL A 1 303 ? 3.522 -4.313 -20.869 1.00 89.75 303 VAL A O 1
ATOM 2351 N N . GLY A 1 304 ? 2.432 -3.191 -19.262 1.00 88.75 304 GLY A N 1
ATOM 2352 C CA . GLY A 1 304 ? 3.485 -2.213 -19.011 1.00 88.75 304 GLY A CA 1
ATOM 2353 C C . GLY A 1 304 ? 4.790 -2.848 -18.531 1.00 88.75 304 GLY A C 1
ATOM 2354 O O . GLY A 1 304 ? 5.851 -2.508 -19.044 1.00 88.75 304 GLY A O 1
ATOM 2355 N N . ILE A 1 305 ? 4.729 -3.804 -17.599 1.00 91.00 305 ILE A N 1
ATOM 2356 C CA . ILE A 1 305 ? 5.908 -4.538 -17.111 1.00 91.00 305 ILE A CA 1
ATOM 2357 C C . ILE A 1 305 ? 6.552 -5.341 -18.244 1.00 91.00 305 ILE A C 1
ATOM 2359 O O . ILE A 1 305 ? 7.768 -5.278 -18.420 1.00 91.00 305 ILE A O 1
ATOM 2363 N N . VAL A 1 306 ? 5.751 -6.065 -19.033 1.00 88.25 306 VAL A N 1
ATOM 2364 C CA . VAL A 1 306 ? 6.258 -6.835 -20.180 1.00 88.25 306 VAL A CA 1
ATOM 2365 C C . VAL A 1 306 ? 6.892 -5.907 -21.215 1.00 88.25 306 VAL A C 1
ATOM 2367 O O . VAL A 1 306 ? 7.985 -6.198 -21.696 1.00 88.25 306 VAL A O 1
ATOM 2370 N N . HIS A 1 307 ? 6.265 -4.767 -21.509 1.00 86.94 307 HIS A N 1
ATOM 2371 C CA . HIS A 1 307 ? 6.808 -3.777 -22.437 1.00 86.94 307 HIS A CA 1
ATOM 2372 C C . HIS A 1 307 ? 8.129 -3.186 -21.940 1.00 86.94 307 HIS A C 1
ATOM 2374 O O . HIS A 1 307 ? 9.080 -3.115 -22.708 1.00 86.94 307 HIS A O 1
ATOM 2380 N N . VAL A 1 308 ? 8.242 -2.828 -20.657 1.00 88.25 308 VAL A N 1
ATOM 2381 C CA . VAL A 1 308 ? 9.516 -2.356 -20.084 1.00 88.25 308 VAL A CA 1
ATOM 2382 C C . VAL A 1 308 ? 10.583 -3.447 -20.167 1.00 88.25 308 VAL A C 1
ATOM 2384 O O . VAL A 1 308 ? 11.721 -3.152 -20.506 1.00 88.25 308 VAL A O 1
ATOM 2387 N N . ALA A 1 309 ? 10.238 -4.710 -19.912 1.00 83.88 309 ALA A N 1
ATOM 2388 C CA . ALA A 1 309 ? 11.199 -5.808 -19.978 1.00 83.88 309 ALA A CA 1
ATOM 2389 C C . ALA A 1 309 ? 11.670 -6.121 -21.412 1.00 83.88 309 ALA A C 1
ATOM 2391 O O . ALA A 1 309 ? 12.828 -6.482 -21.612 1.00 83.88 309 ALA A O 1
ATOM 2392 N N . GLN A 1 310 ? 10.784 -6.004 -22.406 1.00 80.25 310 GLN A N 1
ATOM 2393 C CA . GLN A 1 310 ? 11.065 -6.375 -23.799 1.00 80.25 310 GLN A CA 1
ATOM 2394 C C . GLN A 1 310 ? 11.594 -5.207 -24.634 1.00 80.25 310 GLN A C 1
ATOM 2396 O O . GLN A 1 310 ? 12.577 -5.357 -25.356 1.00 80.25 310 GLN A O 1
ATOM 2401 N N . SER A 1 311 ? 10.938 -4.055 -24.524 1.00 80.06 311 SER A N 1
ATOM 2402 C CA . SER A 1 311 ? 11.182 -2.852 -25.323 1.00 80.06 311 SER A CA 1
ATOM 2403 C C . SER A 1 311 ? 12.072 -1.843 -24.604 1.00 80.06 311 SER A C 1
ATOM 2405 O O . SER A 1 311 ? 12.410 -0.815 -25.187 1.00 80.06 311 SER A O 1
ATOM 2407 N N . LEU A 1 312 ? 12.397 -2.089 -23.325 1.00 81.56 312 LEU A N 1
ATOM 2408 C CA . LEU A 1 312 ? 13.247 -1.245 -22.480 1.00 81.56 312 LEU A CA 1
ATOM 2409 C C . LEU A 1 312 ? 12.869 0.248 -22.524 1.00 81.56 312 LEU A C 1
ATOM 2411 O O . LEU A 1 312 ? 13.683 1.158 -22.412 1.00 81.56 312 LEU A O 1
ATOM 2415 N N . THR A 1 313 ? 11.601 0.546 -22.705 1.00 82.56 313 THR A N 1
ATOM 2416 C CA . THR A 1 313 ? 11.098 1.913 -22.775 1.00 82.56 313 THR A CA 1
ATOM 2417 C C . THR A 1 313 ? 9.854 1.991 -21.923 1.00 82.56 313 THR A C 1
ATOM 2419 O O . THR A 1 313 ? 9.236 0.970 -21.609 1.00 82.56 313 THR A O 1
ATOM 2422 N N . TYR A 1 314 ? 9.491 3.201 -21.506 1.00 84.56 314 TYR A N 1
ATOM 2423 C CA . TYR A 1 314 ? 8.188 3.380 -20.888 1.00 84.56 314 TYR A CA 1
ATOM 2424 C C . TYR A 1 314 ? 7.091 2.970 -21.882 1.00 84.56 314 TYR A C 1
ATOM 2426 O O . TYR A 1 314 ? 7.207 3.272 -23.073 1.00 84.56 314 TYR A O 1
ATOM 2434 N N . PRO A 1 315 ? 6.050 2.260 -21.419 1.00 84.75 315 PRO A N 1
ATOM 2435 C CA . PRO A 1 315 ? 4.931 1.913 -22.275 1.00 84.75 315 PRO A CA 1
ATOM 2436 C C . PRO A 1 315 ? 4.186 3.179 -22.686 1.00 84.75 315 PRO A C 1
ATOM 2438 O O . PRO A 1 315 ? 3.937 4.059 -21.860 1.00 84.75 315 PRO A O 1
ATOM 2441 N N . THR A 1 316 ? 3.809 3.240 -23.958 1.00 82.88 316 THR A N 1
ATOM 2442 C CA . THR A 1 316 ? 2.868 4.229 -24.474 1.00 82.88 316 THR A CA 1
ATOM 2443 C C . THR A 1 316 ? 1.482 3.598 -24.487 1.00 82.88 316 THR A C 1
ATOM 2445 O O . THR A 1 316 ? 1.249 2.578 -25.138 1.00 82.88 316 THR A O 1
ATOM 2448 N N . PHE A 1 317 ? 0.552 4.172 -23.731 1.00 80.88 317 PHE A N 1
ATOM 2449 C CA . PHE A 1 317 ? -0.832 3.707 -23.718 1.00 80.88 317 PHE A CA 1
ATOM 2450 C C . PHE A 1 317 ? -1.691 4.569 -24.637 1.00 80.88 317 PHE A C 1
ATOM 2452 O O . PHE A 1 317 ? -1.614 5.797 -24.605 1.00 80.88 317 PHE A O 1
ATOM 2459 N N . ASP A 1 318 ? -2.526 3.915 -25.444 1.00 79.56 318 ASP A N 1
ATOM 2460 C CA . ASP A 1 318 ? -3.460 4.597 -26.335 1.00 79.56 318 ASP A CA 1
ATOM 2461 C C . ASP A 1 318 ? -4.479 5.434 -25.546 1.00 79.56 318 ASP A C 1
ATOM 2463 O O . ASP A 1 318 ? -4.951 5.043 -24.470 1.00 79.56 318 ASP A O 1
ATOM 2467 N N . SER A 1 319 ? -4.849 6.587 -26.102 1.00 71.62 319 SER A N 1
ATOM 2468 C CA . SER A 1 319 ? -5.766 7.535 -25.466 1.00 71.62 319 SER A CA 1
ATOM 2469 C C . SER A 1 319 ? -7.155 6.943 -25.213 1.00 71.62 319 SER A C 1
ATOM 2471 O O . SER A 1 319 ? -7.812 7.348 -24.256 1.00 71.62 319 SER A O 1
ATOM 2473 N N . THR A 1 320 ? -7.583 5.941 -25.986 1.00 76.69 320 THR A N 1
ATOM 2474 C CA . THR A 1 320 ? -8.845 5.218 -25.776 1.00 76.69 320 THR A CA 1
ATOM 2475 C C . THR A 1 320 ? -8.792 4.365 -24.510 1.00 76.69 320 THR A C 1
ATOM 2477 O O . THR A 1 320 ? -9.756 4.341 -23.748 1.00 76.69 320 THR A O 1
ATOM 2480 N N . TRP A 1 321 ? -7.657 3.716 -24.224 1.00 73.56 321 TRP A N 1
ATOM 2481 C CA . TRP A 1 321 ? -7.455 2.955 -22.983 1.00 73.56 321 TRP A CA 1
ATOM 2482 C C . TRP A 1 321 ? -7.353 3.873 -21.761 1.00 73.56 321 TRP A C 1
ATOM 2484 O O . TRP A 1 321 ? -7.923 3.572 -20.709 1.00 73.56 321 TRP A O 1
ATOM 2494 N N . LEU A 1 322 ? -6.696 5.028 -21.909 1.00 71.56 322 LEU A N 1
ATOM 2495 C CA . LEU A 1 322 ? -6.672 6.067 -20.874 1.00 71.56 322 LEU A CA 1
ATOM 2496 C C . LEU A 1 322 ? -8.066 6.652 -20.626 1.00 71.56 322 LEU A C 1
ATOM 2498 O O . LEU A 1 322 ? -8.463 6.840 -19.479 1.00 71.56 322 LEU A O 1
ATOM 2502 N N . GLY A 1 323 ? -8.830 6.890 -21.693 1.00 67.88 323 GLY A N 1
ATOM 2503 C CA . GLY A 1 323 ? -10.220 7.328 -21.632 1.00 67.88 323 GLY A CA 1
ATOM 2504 C C . GLY A 1 323 ? -11.125 6.287 -20.978 1.00 67.88 323 GLY A C 1
ATOM 2505 O O . GLY A 1 323 ? -11.959 6.643 -20.155 1.00 67.88 323 GLY A O 1
ATOM 2506 N N . PHE A 1 324 ? -10.921 4.997 -21.251 1.00 70.38 324 PHE A N 1
ATOM 2507 C CA . PHE A 1 324 ? -11.663 3.903 -20.619 1.00 70.38 324 PHE A CA 1
ATOM 2508 C C . PHE A 1 324 ? -11.439 3.846 -19.099 1.00 70.38 324 PHE A C 1
ATOM 2510 O O . PHE A 1 324 ? -12.391 3.670 -18.332 1.00 70.38 324 PHE A O 1
ATOM 2517 N N . LEU A 1 325 ? -10.201 4.077 -18.647 1.00 69.00 325 LEU A N 1
ATOM 2518 C CA . LEU A 1 325 ? -9.873 4.250 -17.228 1.00 69.00 325 LEU A CA 1
ATOM 2519 C C . LEU A 1 325 ? -10.468 5.540 -16.646 1.00 69.00 325 LEU A C 1
ATOM 2521 O O . LEU A 1 325 ? -11.052 5.518 -15.562 1.00 69.00 325 LEU A O 1
ATOM 2525 N N . GLY A 1 326 ? -10.346 6.650 -17.375 1.00 62.78 326 GLY A N 1
ATOM 2526 C CA . GLY A 1 326 ? -10.831 7.965 -16.969 1.00 62.78 326 GLY A CA 1
ATOM 2527 C C . GLY A 1 326 ? -12.348 8.015 -16.810 1.00 62.78 326 GLY A C 1
ATOM 2528 O O . GLY A 1 326 ? -12.832 8.496 -15.794 1.00 62.78 326 GLY A O 1
ATOM 2529 N N . ILE A 1 327 ? -13.113 7.456 -17.749 1.00 61.66 327 ILE A N 1
ATOM 2530 C CA . ILE A 1 327 ? -14.581 7.391 -17.688 1.00 61.66 327 ILE A CA 1
ATOM 2531 C C . ILE A 1 327 ? -15.028 6.493 -16.531 1.00 61.66 327 ILE A C 1
ATOM 2533 O O . ILE A 1 327 ? -15.954 6.854 -15.813 1.00 61.66 327 ILE A O 1
ATOM 2537 N N . SER A 1 328 ? -14.333 5.380 -16.279 1.00 58.03 328 SER A N 1
ATOM 2538 C CA . SER A 1 328 ? -14.643 4.494 -15.146 1.00 58.03 328 SER A CA 1
ATOM 2539 C C . SER A 1 328 ? -14.380 5.158 -13.783 1.00 58.03 328 SER A C 1
ATOM 2541 O O . SER A 1 328 ? -15.081 4.864 -12.820 1.00 58.03 328 SER A O 1
ATOM 2543 N N . GLY A 1 329 ? -13.406 6.074 -13.693 1.00 54.03 329 GLY A N 1
ATOM 2544 C CA . GLY A 1 329 ? -13.115 6.857 -12.483 1.00 54.03 329 GLY A CA 1
ATOM 2545 C C . GLY A 1 329 ? -13.984 8.113 -12.321 1.00 54.03 329 GLY A C 1
ATOM 2546 O O . GLY A 1 329 ? -14.465 8.398 -11.227 1.00 54.03 329 GLY A O 1
ATOM 2547 N N . VAL A 1 330 ? -14.232 8.853 -13.406 1.00 50.59 330 VAL A N 1
ATOM 2548 C CA . VAL A 1 330 ? -15.041 10.086 -13.418 1.00 50.59 330 VAL A CA 1
ATOM 2549 C C . VAL A 1 330 ? -16.529 9.778 -13.272 1.00 50.59 330 VAL A C 1
ATOM 2551 O O . VAL A 1 330 ? -17.217 10.512 -12.569 1.00 50.59 330 VAL A O 1
ATOM 2554 N N . ALA A 1 331 ? -17.032 8.672 -13.831 1.00 47.44 331 ALA A N 1
ATOM 2555 C CA . ALA A 1 331 ? -18.415 8.241 -13.613 1.00 47.44 331 ALA A CA 1
ATOM 2556 C C . ALA A 1 331 ? -18.723 7.982 -12.126 1.00 47.44 331 ALA A C 1
ATOM 2558 O O . ALA A 1 331 ? -19.851 8.203 -11.698 1.00 47.44 331 ALA A O 1
ATOM 2559 N N . LEU A 1 332 ? -17.727 7.601 -11.315 1.00 48.41 332 LEU A N 1
ATOM 2560 C CA . LEU A 1 332 ? -17.894 7.445 -9.864 1.00 48.41 332 LEU A CA 1
ATOM 2561 C C . LEU A 1 332 ? -18.032 8.795 -9.141 1.00 48.41 332 LEU A C 1
ATOM 2563 O O . LEU A 1 332 ? -18.784 8.900 -8.177 1.00 48.41 332 LEU A O 1
ATOM 2567 N N . VAL A 1 333 ? -17.333 9.834 -9.607 1.00 47.72 333 VAL A N 1
ATOM 2568 C CA . VAL A 1 333 ? -17.396 11.186 -9.021 1.00 47.72 333 VAL A CA 1
ATOM 2569 C C . VAL A 1 333 ? -18.658 11.925 -9.481 1.00 47.72 333 VAL A C 1
ATOM 2571 O O . VAL A 1 333 ? -19.343 12.548 -8.674 1.00 47.72 333 VAL A O 1
ATOM 2574 N N . VAL A 1 334 ? -19.001 11.809 -10.767 1.00 46.66 334 VAL A N 1
ATOM 2575 C CA . VAL A 1 334 ? -20.157 12.476 -11.388 1.00 46.66 334 VAL A CA 1
ATOM 2576 C C . VAL A 1 334 ? -21.470 11.765 -11.051 1.00 46.66 334 VAL A C 1
ATOM 2578 O O . VAL A 1 334 ? -22.473 12.427 -10.796 1.00 46.66 334 VAL A O 1
ATOM 2581 N N . GLY A 1 335 ? -21.475 10.431 -10.980 1.00 39.78 335 GLY A N 1
ATOM 2582 C CA . GLY A 1 335 ? -22.662 9.651 -10.621 1.00 39.78 335 GLY A CA 1
ATOM 2583 C C . GLY A 1 335 ? -23.169 9.946 -9.209 1.00 39.78 335 GLY A C 1
ATOM 2584 O O . GLY A 1 335 ? -24.375 9.949 -8.986 1.00 39.78 335 GLY A O 1
ATOM 2585 N N . LYS A 1 336 ? -22.270 10.277 -8.272 1.00 39.59 336 LYS A N 1
ATOM 2586 C CA . LYS A 1 336 ? -22.661 10.693 -6.921 1.00 39.59 336 LYS A CA 1
ATOM 2587 C C . LYS A 1 336 ? -23.246 12.112 -6.890 1.00 39.59 336 LYS A C 1
ATOM 2589 O O . LYS A 1 336 ? -24.238 12.331 -6.210 1.00 39.59 336 LYS A O 1
ATOM 2594 N N . GLN A 1 337 ? -22.707 13.046 -7.681 1.00 38.66 337 GLN A N 1
ATOM 2595 C CA . GLN A 1 337 ? -23.260 14.407 -7.779 1.00 38.66 337 GLN A CA 1
ATOM 2596 C C . GLN A 1 337 ? -24.654 14.458 -8.419 1.00 38.66 337 GLN A C 1
ATOM 2598 O O . GLN A 1 337 ? -25.455 15.288 -8.014 1.00 38.66 337 GLN A O 1
ATOM 2603 N N . TYR A 1 338 ? -24.956 13.580 -9.381 1.00 38.22 338 TYR A N 1
ATOM 2604 C CA . TYR A 1 338 ? -26.274 13.535 -10.034 1.00 38.22 338 TYR A CA 1
ATOM 2605 C C . TYR A 1 338 ? -27.365 12.843 -9.207 1.00 38.22 338 TYR A C 1
ATOM 2607 O O . TYR A 1 338 ? -28.544 13.027 -9.487 1.00 38.22 338 TYR A O 1
ATOM 2615 N N . LEU A 1 339 ? -26.992 12.013 -8.229 1.00 36.03 339 LEU A N 1
ATOM 2616 C CA . LEU A 1 339 ? -27.946 11.354 -7.329 1.00 36.03 339 LEU A CA 1
ATOM 2617 C C . LEU A 1 339 ? -28.254 12.194 -6.079 1.00 36.03 339 LEU A C 1
ATOM 2619 O O . LEU A 1 339 ? -29.245 11.928 -5.405 1.00 36.03 339 LEU A O 1
ATOM 2623 N N . GLU A 1 340 ? -27.423 13.196 -5.783 1.00 40.97 340 GLU A N 1
ATOM 2624 C CA . GLU A 1 340 ? -27.572 14.120 -4.648 1.00 40.97 340 GLU A CA 1
ATOM 2625 C C . GLU A 1 340 ? -28.070 15.527 -5.069 1.00 40.97 340 GLU A C 1
ATOM 2627 O O . GLU A 1 340 ? -28.115 16.428 -4.231 1.00 40.97 340 GLU A O 1
ATOM 2632 N N . SER A 1 341 ? -28.461 15.722 -6.341 1.00 36.59 341 SER A N 1
ATOM 2633 C CA . SER A 1 341 ? -29.071 16.953 -6.891 1.00 36.59 341 SER A CA 1
ATOM 2634 C C . SER A 1 341 ? -30.547 16.775 -7.232 1.00 36.59 341 SER A C 1
ATOM 2636 O O . SER A 1 341 ? -31.350 17.669 -6.894 1.00 36.59 341 SER A O 1
#

Foldseek 3Di:
DDQQKDFPDWDDDPVDIDTDIDHDDDPVCLVVLLVVCLVAPQPDFDWDWDWDDDPPDDDIDTDPGDDRDRSFDPVLLVVLVVVLVVLVVCCVVVVVVDCQQFQDFDDPLQVVLVVLLVVLCVVVVNDPPPQFAPPVCLVVQLVVLLVVLVVDPVNPVDDPVCLVVLLVLLVCQQVQNDDFDPVSSSSNSSNSSSDRGHGDGQAFFGDLLSVQLSLLVSLLVSLQSSLCSSSVDRDDADPVSVLSNVLSVVLVVLVVVVQVVVVGDGGGGYPDHVCSQQVVDPPPVLNVLSVVLVVLSVVVSVVQVVCCNGSVDGDDDDVVSSVSNNCSSVCVSVVVVVVVD

Secondary structure (DSSP, 8-state):
---SEEEEEEEE-SS-EEEEEEE---TTTHHHHHHHHHHH-SSS-EE---EE--TTTPPPEE-SS-PEE----HHHHHHHHHHHHHHHHHHHHHHHHSSTTBSSPPPHHHHHHHHHHHHHHHHTT--TT-SS--GGGHHHHHHHHHHHHHH-TT-TT--GGGHHHHHHHHHHHHTT----SHHHHHHHHHHHHH-SS---PPPBPBPHHHHHHHHHHHHHHHHHHHHHHHHSS-PPPPHHHHHHHHHHHHHHHHHHHHHHHTTSPPP-B---HHHHHHH-SS-HHHHHHHHHHHHHHHHHHHHHHHHHHHH-SPPPPPHHHHHHHHHHHHHHHHHHHHH--

pLDDT: mean 76.18, std 14.39, range [36.03, 95.5]

Radius of gyration: 31.05 Å; chains: 1; bounding box: 80×34×90 Å

Sequence (341 aa):
MGADADLISTEDTSQQARLHYHVKAGPSSQTLWASLYRTVGLVKPEALRVGLGWDAIGQTSTAPSGPTVSVTNYFSLICAIFVVVVLLYIWLIRGSAADVFRDSPLPAWWADAFKDREELKSRLRIQPTTHTIPPSMQQTWKTKAREFLKANPSYKDFNPADEEAYSQQAQEALDGKPVTTDVDQAKAYFGLVLSNDEWKPVRGTFSLSRVQLGLWFMFAICAGVFLWIVYGDLPAIDGSLLGLLGISTVTTVGSLAVDRNAGGRPYSPSQGLFADLVTGFNDDKQQIHRLQAVVVNILLLAVGIVHVAQSLTYPTFDSTWLGFLGISGVALVVGKQYLES

Organism: Ricinus communis (NCBI:txid3988)